Protein AF-A0A520AB24-F1 (afdb_monomer_lite)

Radius of gyration: 31.74 Å; chains: 1; bounding box: 43×75×116 Å

Structure (mmCIF, N/CA/C/O backbone):
data_AF-A0A520AB24-F1
#
_entry.id   AF-A0A520AB24-F1
#
loop_
_atom_site.group_PDB
_atom_site.id
_atom_site.type_symbol
_atom_site.label_atom_id
_atom_site.label_alt_id
_atom_site.label_comp_id
_atom_site.label_asym_id
_atom_site.label_entity_id
_atom_site.label_seq_id
_atom_site.pdbx_PDB_ins_code
_atom_site.Cartn_x
_atom_site.Cartn_y
_atom_site.Cartn_z
_atom_site.occupancy
_atom_site.B_iso_or_equiv
_atom_site.auth_seq_id
_atom_site.auth_comp_id
_atom_site.auth_asym_id
_atom_site.auth_atom_id
_atom_site.pdbx_PDB_model_num
ATOM 1 N N . MET A 1 1 ? -19.144 53.816 90.830 1.00 40.41 1 MET A N 1
ATOM 2 C CA . MET A 1 1 ? -19.844 52.686 90.177 1.00 40.41 1 MET A CA 1
ATOM 3 C C . MET A 1 1 ? -19.861 52.897 88.665 1.00 40.41 1 MET A C 1
ATOM 5 O O . MET A 1 1 ? -20.694 53.645 88.180 1.00 40.41 1 MET A O 1
ATOM 9 N N . LYS A 1 2 ? -18.909 52.306 87.932 1.00 38.84 2 LYS A N 1
ATOM 10 C CA . LYS A 1 2 ? -18.871 52.240 86.458 1.00 38.84 2 LYS A CA 1
ATOM 11 C C . LYS A 1 2 ? -18.123 50.957 86.071 1.00 38.84 2 LYS A C 1
ATOM 13 O O . LYS A 1 2 ? -16.904 50.911 86.169 1.00 38.84 2 LYS A O 1
ATOM 18 N N . LYS A 1 3 ? -18.857 49.904 85.706 1.00 43.38 3 LYS A N 1
ATOM 19 C CA . LYS A 1 3 ? -18.336 48.674 85.082 1.00 43.38 3 LYS A CA 1
ATOM 20 C C . LYS A 1 3 ? -19.028 48.520 83.726 1.00 43.38 3 LYS A C 1
ATOM 22 O O . LYS A 1 3 ? -19.871 47.653 83.549 1.00 43.38 3 LYS A O 1
ATOM 27 N N . THR A 1 4 ? -18.723 49.426 82.801 1.00 49.50 4 THR A N 1
ATOM 28 C CA . THR A 1 4 ? -19.362 49.511 81.474 1.00 49.50 4 THR A CA 1
ATOM 29 C C . THR A 1 4 ? -18.376 49.263 80.326 1.00 49.50 4 THR A C 1
ATOM 31 O O . THR A 1 4 ? -18.584 49.750 79.224 1.00 49.50 4 THR A O 1
ATOM 34 N N . LEU A 1 5 ? -17.293 48.509 80.559 1.00 50.62 5 LEU A N 1
ATOM 35 C CA . LEU A 1 5 ? -16.221 48.336 79.564 1.00 50.62 5 LEU A CA 1
ATOM 36 C C . LEU A 1 5 ? -15.694 46.895 79.428 1.00 50.62 5 LEU A C 1
ATOM 38 O O . LEU A 1 5 ? -14.508 46.698 79.204 1.00 50.62 5 LEU A O 1
ATOM 42 N N . LEU A 1 6 ? -16.541 45.873 79.598 1.00 47.91 6 LEU A N 1
ATOM 43 C CA . LEU A 1 6 ? -16.086 44.474 79.467 1.00 47.91 6 LEU A CA 1
ATOM 44 C C . LEU A 1 6 ? -17.035 43.540 78.703 1.00 47.91 6 LEU A C 1
ATOM 46 O O . LEU A 1 6 ? -16.760 42.353 78.608 1.00 47.91 6 LEU A O 1
ATOM 50 N N . TYR A 1 7 ? -18.111 44.067 78.110 1.00 47.50 7 TYR A N 1
ATOM 51 C CA . TYR A 1 7 ? -19.090 43.257 77.365 1.00 47.50 7 TYR A CA 1
ATOM 52 C C . TYR A 1 7 ? -19.182 43.565 75.862 1.00 47.50 7 TYR A C 1
ATOM 54 O O . TYR A 1 7 ? -19.944 42.909 75.162 1.00 47.50 7 TYR A O 1
ATOM 62 N N . LEU A 1 8 ? -18.384 44.505 75.336 1.00 45.72 8 LEU A N 1
ATOM 63 C CA . LEU A 1 8 ? -18.394 44.850 73.903 1.00 45.72 8 LEU A CA 1
ATOM 64 C C . LEU A 1 8 ? -17.222 44.265 73.095 1.00 45.72 8 LEU A C 1
ATOM 66 O O . LEU A 1 8 ? -17.157 44.468 71.889 1.00 45.72 8 LEU A O 1
ATOM 70 N N . MET A 1 9 ? -16.307 43.528 73.736 1.00 46.88 9 MET A N 1
ATOM 71 C CA . MET A 1 9 ? -15.114 42.963 73.080 1.00 46.88 9 MET A CA 1
ATOM 72 C C . MET A 1 9 ? -15.170 41.439 72.887 1.00 46.88 9 MET A C 1
ATOM 74 O O . MET A 1 9 ? -14.181 40.840 72.485 1.00 46.88 9 MET A O 1
ATOM 78 N N . ALA A 1 10 ? -16.321 40.810 73.146 1.00 48.28 10 ALA A N 1
ATOM 79 C CA . ALA A 1 10 ? -16.540 39.379 72.897 1.00 48.28 10 ALA A CA 1
ATOM 80 C C . ALA A 1 10 ? -17.410 39.095 71.655 1.00 48.28 10 ALA A C 1
ATOM 82 O O . ALA A 1 10 ? -17.497 37.952 71.226 1.00 48.28 10 ALA A O 1
ATOM 83 N N . ILE A 1 11 ? -18.023 40.119 71.046 1.00 49.84 11 ILE A N 1
ATOM 84 C CA . ILE A 1 11 ? -18.894 39.953 69.863 1.00 49.84 11 ILE A CA 1
ATOM 85 C C . ILE A 1 11 ? -18.162 40.305 68.551 1.00 49.84 11 ILE A C 1
ATOM 87 O O . ILE A 1 11 ? -18.583 39.903 67.474 1.00 49.84 11 ILE A O 1
ATOM 91 N N . VAL A 1 12 ? -17.003 40.969 68.619 1.00 48.91 12 VAL A N 1
ATOM 92 C CA . VAL A 1 12 ? -16.219 41.345 67.422 1.00 48.91 12 VAL A CA 1
ATOM 93 C C . VAL A 1 12 ? -15.238 40.242 66.980 1.00 48.91 12 VAL A C 1
ATOM 95 O O . VAL A 1 12 ? -14.748 40.263 65.856 1.00 48.91 12 VAL A O 1
ATOM 98 N N . ALA A 1 13 ? -14.998 39.216 67.802 1.00 47.12 13 ALA A N 1
ATOM 99 C CA . ALA A 1 13 ? -14.066 38.130 67.473 1.00 47.12 13 ALA A CA 1
ATOM 100 C C . ALA A 1 13 ? -14.685 36.966 66.667 1.00 47.12 13 ALA A C 1
ATOM 102 O O . ALA A 1 13 ? -14.000 35.981 66.415 1.00 47.12 13 ALA A O 1
ATOM 103 N N . VAL A 1 14 ? -15.954 37.061 66.247 1.00 51.16 14 VAL A N 1
ATOM 104 C CA . VAL A 1 14 ? -16.617 36.031 65.412 1.00 51.16 14 VAL A CA 1
ATOM 105 C C . VAL A 1 14 ? -16.706 36.449 63.933 1.00 51.16 14 VAL A C 1
ATOM 107 O O . VAL A 1 14 ? -17.057 35.642 63.083 1.00 51.16 14 VAL A O 1
ATOM 110 N N . VAL A 1 15 ? -16.320 37.681 63.581 1.00 50.53 15 VAL A N 1
ATOM 111 C CA . VAL A 1 15 ? -16.552 38.236 62.227 1.00 50.53 15 VAL A CA 1
ATOM 112 C C . VAL A 1 15 ? -15.322 38.154 61.303 1.00 50.53 15 VAL A C 1
ATOM 114 O O . VAL A 1 15 ? -15.399 38.533 60.144 1.00 50.53 15 VAL A O 1
ATOM 117 N N . PHE A 1 16 ? -14.189 37.609 61.763 1.00 48.34 16 PHE A N 1
ATOM 118 C CA . PHE A 1 16 ? -12.962 37.511 60.945 1.00 48.34 16 PHE A CA 1
ATOM 119 C C . PHE A 1 16 ? -12.485 36.081 60.657 1.00 48.34 16 PHE A C 1
ATOM 121 O O . PHE A 1 16 ? -11.396 35.892 60.125 1.00 48.34 16 PHE A O 1
ATOM 128 N N . ALA A 1 17 ? -13.309 35.073 60.950 1.00 50.25 17 ALA A N 1
ATOM 129 C CA . ALA A 1 17 ? -13.073 33.689 60.527 1.00 50.25 17 ALA A CA 1
ATOM 130 C C . ALA A 1 17 ? -14.135 33.180 59.535 1.00 50.25 17 ALA A C 1
ATOM 132 O O . ALA A 1 17 ? -14.258 31.978 59.330 1.00 50.25 17 ALA A O 1
ATOM 133 N N . SER A 1 18 ? -14.895 34.076 58.899 1.00 42.53 18 SER A N 1
ATOM 134 C CA . SER A 1 18 ? -15.799 33.737 57.793 1.00 42.53 18 SER A CA 1
ATOM 135 C C . SER A 1 18 ? -15.173 34.045 56.428 1.00 42.53 18 SER A C 1
ATOM 137 O O . SER A 1 18 ? -15.871 34.501 55.528 1.00 42.53 18 SER A O 1
ATOM 139 N N . CYS A 1 19 ? -13.860 33.837 56.268 1.00 54.19 19 CYS A N 1
ATOM 140 C CA . CYS A 1 19 ? -13.265 33.749 54.933 1.00 54.19 19 CYS A CA 1
ATOM 141 C C . CYS A 1 19 ? -13.791 32.473 54.272 1.00 54.19 19 CYS A C 1
ATOM 143 O O . CYS A 1 19 ? -13.252 31.396 54.523 1.00 54.19 19 CYS A O 1
ATOM 145 N N . ASP A 1 20 ? -14.882 32.632 53.523 1.00 57.62 20 ASP A N 1
ATOM 146 C CA . ASP A 1 20 ? -15.536 31.693 52.608 1.00 57.62 20 ASP A CA 1
ATOM 147 C C . ASP A 1 20 ? -15.106 30.224 52.733 1.00 57.62 20 ASP A C 1
ATOM 149 O O . ASP A 1 20 ? -14.465 29.668 51.835 1.00 57.62 20 ASP A O 1
ATOM 153 N N . PRO A 1 21 ? -15.479 29.537 53.830 1.00 53.31 21 PRO A N 1
ATOM 154 C CA . PRO A 1 21 ? -15.340 28.092 53.865 1.00 53.31 21 PRO A CA 1
ATOM 155 C C . PRO A 1 21 ? -16.209 27.458 52.774 1.00 53.31 21 PRO A C 1
ATOM 157 O O . PRO A 1 21 ? -15.820 26.434 52.228 1.00 53.31 21 PRO A O 1
ATOM 160 N N . LEU A 1 22 ? -17.337 28.083 52.403 1.00 54.09 22 LEU A N 1
ATOM 161 C CA . LEU A 1 22 ? -18.212 27.595 51.338 1.00 54.09 22 LEU A CA 1
ATOM 162 C C . LEU A 1 22 ? -17.488 27.527 49.991 1.00 54.09 22 LEU A C 1
ATOM 164 O O . LEU A 1 22 ? -17.504 26.467 49.384 1.00 54.09 22 LEU A O 1
ATOM 168 N N . ASP A 1 23 ? -16.832 28.603 49.556 1.00 59.94 23 ASP A N 1
ATOM 169 C CA . ASP A 1 23 ? -16.239 28.693 48.211 1.00 59.94 23 ASP A CA 1
ATOM 170 C C . ASP A 1 23 ? -15.115 27.663 48.022 1.00 59.94 23 ASP A C 1
ATOM 172 O O . ASP A 1 23 ? -15.108 26.911 47.056 1.00 59.94 23 ASP A O 1
ATOM 176 N N . LYS A 1 24 ? -14.264 27.475 49.042 1.00 57.59 24 LYS A N 1
ATOM 177 C CA . LYS A 1 24 ? -13.257 26.397 49.042 1.00 57.59 24 LYS A CA 1
ATOM 178 C C . LYS A 1 24 ? -13.870 24.998 49.052 1.00 57.59 24 LYS A C 1
ATOM 180 O O . LYS A 1 24 ? -13.313 24.088 48.446 1.00 57.59 24 LYS A O 1
ATOM 185 N N . THR A 1 25 ? -15.003 24.820 49.735 1.00 57.75 25 THR A N 1
ATOM 186 C CA . THR A 1 25 ? -15.719 23.538 49.724 1.00 57.75 25 THR A CA 1
ATOM 187 C C . THR A 1 25 ? -16.365 23.298 48.354 1.00 57.75 25 THR A C 1
ATOM 189 O O . THR A 1 25 ? -16.357 22.168 47.876 1.00 57.75 25 THR A O 1
ATOM 192 N N . TYR A 1 26 ? -16.879 24.337 47.687 1.00 59.97 26 TYR A N 1
ATOM 193 C CA . TYR A 1 26 ? -17.431 24.249 46.333 1.00 59.97 26 TYR A CA 1
ATOM 194 C C . TYR A 1 26 ? -16.349 23.995 45.281 1.00 59.97 26 TYR A C 1
ATOM 196 O O . TYR A 1 26 ? -16.551 23.121 44.444 1.00 59.97 26 TYR A O 1
ATOM 204 N N . ASP A 1 27 ? -15.190 24.647 45.375 1.00 62.81 27 ASP A N 1
ATOM 205 C CA . ASP A 1 27 ? -14.036 24.409 44.501 1.00 62.81 27 ASP A CA 1
ATOM 206 C C . ASP A 1 27 ? -13.486 22.981 44.653 1.00 62.81 27 ASP A C 1
ATOM 208 O O . ASP A 1 27 ? -13.202 22.299 43.663 1.00 62.81 27 ASP A O 1
ATOM 212 N N . GLU A 1 28 ? -13.368 22.477 45.889 1.00 58.78 28 GLU A N 1
ATOM 213 C CA . GLU A 1 28 ? -12.972 21.086 46.137 1.00 58.78 28 GLU A CA 1
ATOM 214 C C . GLU A 1 28 ? -14.014 20.099 45.598 1.00 58.78 28 GLU A C 1
ATOM 216 O O . GLU A 1 28 ? -13.642 19.090 44.992 1.00 58.78 28 GLU A O 1
ATOM 221 N N . ILE A 1 29 ? -15.309 20.381 45.757 1.00 61.59 29 ILE A N 1
ATOM 222 C CA . ILE A 1 29 ? -16.387 19.557 45.199 1.00 61.59 29 ILE A CA 1
ATOM 223 C C . ILE A 1 29 ? -16.348 19.586 43.662 1.00 61.59 29 ILE A C 1
ATOM 225 O O . ILE A 1 29 ? -16.331 18.520 43.052 1.00 61.59 29 ILE A O 1
ATOM 229 N N . GLU A 1 30 ? -16.256 20.751 43.018 1.00 60.22 30 GLU A N 1
ATOM 230 C CA . GLU A 1 30 ? -16.165 20.873 41.555 1.00 60.22 30 GLU A CA 1
ATOM 231 C C . GLU A 1 30 ? -14.924 20.183 40.981 1.00 60.22 30 GLU A C 1
ATOM 233 O O . GLU A 1 30 ? -15.010 19.517 39.944 1.00 60.22 30 GLU A O 1
ATOM 238 N N . SER A 1 31 ? -13.775 20.282 41.656 1.00 57.97 31 SER A N 1
ATOM 239 C CA . SER A 1 31 ? -12.551 19.599 41.222 1.00 57.97 31 SER A CA 1
ATOM 240 C C . SER A 1 31 ? -12.676 18.0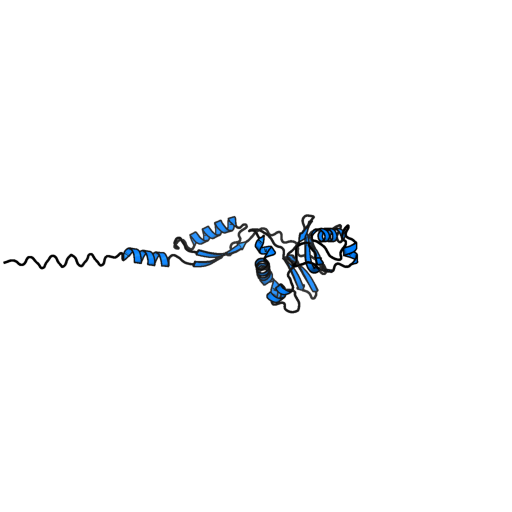72 41.295 1.00 57.97 31 SER A C 1
ATOM 242 O O . SER A 1 31 ? -12.134 17.371 40.442 1.00 57.97 31 SER A O 1
ATOM 244 N N . ASN A 1 32 ? -13.464 17.547 42.241 1.00 57.69 32 ASN A N 1
ATOM 245 C CA . ASN A 1 32 ? -13.740 16.115 42.372 1.00 57.69 32 ASN A CA 1
ATOM 246 C C . ASN A 1 32 ? -14.700 15.575 41.292 1.00 57.69 32 ASN A C 1
ATOM 248 O O . ASN A 1 32 ? -14.755 14.359 41.077 1.00 57.69 32 ASN A O 1
ATOM 252 N N . TYR A 1 33 ? -15.424 16.455 40.590 1.00 60.06 33 TYR A N 1
ATOM 253 C CA . TYR A 1 33 ? -16.359 16.101 39.515 1.00 60.06 33 TYR A CA 1
ATOM 254 C C . TYR A 1 33 ? -15.779 16.217 38.104 1.00 60.06 33 TYR A C 1
ATOM 256 O O . TYR A 1 33 ? -16.377 15.682 37.168 1.00 60.06 33 TYR A O 1
ATOM 264 N N . LYS A 1 34 ? -14.617 16.860 37.941 1.00 68.81 34 LYS A N 1
ATOM 265 C CA . LYS A 1 34 ? -13.886 16.912 36.670 1.00 68.81 34 LYS A CA 1
ATOM 266 C C . LYS A 1 34 ? -12.973 15.699 36.567 1.00 68.81 34 LYS A C 1
ATOM 268 O O . LYS A 1 34 ? -11.920 15.637 37.197 1.00 68.81 34 LYS A O 1
ATOM 273 N N . LYS A 1 35 ? -13.387 14.716 35.771 1.00 76.44 35 LYS A N 1
ATOM 274 C CA . LYS A 1 35 ? -12.596 13.507 35.522 1.00 76.44 35 LYS A CA 1
ATOM 275 C C . LYS A 1 35 ? -12.317 13.302 34.047 1.00 76.44 35 LYS A C 1
ATOM 277 O O . LYS A 1 35 ? -13.176 13.523 33.195 1.00 76.44 35 LYS A O 1
ATOM 282 N N . ASP A 1 36 ? -11.126 12.779 33.796 1.00 82.75 36 ASP A N 1
ATOM 283 C CA . ASP A 1 36 ? -10.781 12.158 32.530 1.00 82.75 36 ASP A CA 1
ATOM 284 C C . ASP A 1 36 ? -11.179 10.681 32.606 1.00 82.75 36 ASP A C 1
ATOM 286 O O . ASP A 1 36 ? -10.742 9.945 33.496 1.00 82.75 36 ASP A O 1
ATOM 290 N N . VAL A 1 37 ? -12.037 10.242 31.688 1.00 82.44 37 VAL A N 1
ATOM 291 C CA . VAL A 1 37 ? -12.511 8.857 31.620 1.00 82.44 37 VAL A CA 1
ATOM 292 C C . VAL A 1 37 ? -12.083 8.242 30.297 1.00 82.44 37 VAL A C 1
ATOM 294 O O . VAL A 1 37 ? -12.248 8.841 29.238 1.00 82.44 37 VAL A O 1
ATOM 297 N N . THR A 1 38 ? -11.563 7.020 30.342 1.00 85.69 38 THR A N 1
ATOM 298 C CA . THR A 1 38 ? -11.253 6.243 29.138 1.00 85.69 38 THR A CA 1
ATOM 299 C C . THR A 1 38 ? -12.291 5.148 28.966 1.00 85.69 38 THR A C 1
ATOM 301 O O . THR A 1 38 ? -12.551 4.391 29.900 1.00 85.69 38 THR A O 1
ATOM 304 N N . LEU A 1 39 ? -12.880 5.049 27.774 1.00 86.31 39 LEU A N 1
ATOM 305 C CA . LEU A 1 39 ? -13.937 4.090 27.473 1.00 86.31 39 LEU A CA 1
ATOM 306 C C . LEU A 1 39 ? -13.690 3.384 26.148 1.00 86.31 39 LEU A C 1
ATOM 308 O O . LEU A 1 39 ? -13.165 3.962 25.198 1.00 86.31 39 LEU A O 1
ATOM 312 N N . SER A 1 40 ? -14.144 2.138 26.073 1.00 84.75 40 SER A N 1
ATOM 313 C CA . SER A 1 40 ? -14.243 1.388 24.824 1.00 84.75 40 SER A CA 1
ATOM 314 C C . SER A 1 40 ? -15.703 1.025 24.581 1.00 84.75 40 SER A C 1
ATOM 316 O O . SER A 1 40 ? -16.289 0.258 25.340 1.00 84.75 40 SER A O 1
ATOM 318 N N . ILE A 1 41 ? -16.296 1.600 23.538 1.00 85.69 41 ILE A N 1
ATOM 319 C CA . ILE A 1 41 ? -17.676 1.355 23.125 1.00 85.69 41 ILE A CA 1
ATOM 320 C C . ILE A 1 41 ? -17.655 0.346 21.979 1.00 85.69 41 ILE A C 1
ATOM 322 O O . ILE A 1 41 ? -17.021 0.564 20.949 1.00 85.69 41 ILE A O 1
ATOM 326 N N . THR A 1 42 ? -18.366 -0.765 22.145 1.00 84.44 42 THR A N 1
ATOM 327 C CA . THR A 1 42 ? -18.420 -1.837 21.140 1.00 84.44 42 THR A CA 1
ATOM 328 C C . THR A 1 42 ? -19.407 -1.552 20.009 1.00 84.44 42 THR A C 1
ATOM 330 O O . THR A 1 42 ? -19.343 -2.210 18.968 1.00 84.44 42 THR A O 1
ATOM 333 N N . THR A 1 43 ? -20.288 -0.561 20.185 1.00 83.00 43 THR A N 1
ATOM 334 C CA . THR A 1 43 ? -21.260 -0.116 19.183 1.00 83.00 43 THR A CA 1
ATOM 335 C C . THR A 1 43 ? -20.579 0.317 17.893 1.00 83.00 43 THR A C 1
ATOM 337 O O . THR A 1 43 ? -19.566 1.015 17.885 1.00 83.00 43 THR A O 1
ATOM 340 N N . ASN A 1 44 ? -21.197 -0.103 16.799 1.00 83.25 44 ASN A N 1
ATOM 341 C CA . ASN A 1 44 ? -20.764 0.095 15.434 1.00 83.25 44 ASN A CA 1
ATOM 342 C C . ASN A 1 44 ? -21.465 1.315 14.829 1.00 83.25 44 ASN A C 1
ATOM 344 O O . ASN A 1 44 ? -22.683 1.302 14.656 1.00 83.25 44 ASN A O 1
ATOM 348 N N . TYR A 1 45 ? -20.711 2.362 14.492 1.00 83.75 45 TYR A N 1
ATOM 349 C CA . TYR A 1 45 ? -21.284 3.598 13.954 1.00 83.75 45 TYR A CA 1
ATOM 350 C C . TYR A 1 45 ? -21.067 3.736 12.442 1.00 83.75 45 TYR A C 1
ATOM 352 O O . TYR A 1 45 ? -19.919 3.689 11.990 1.00 83.75 45 TYR A O 1
ATOM 360 N N . PRO A 1 46 ? -22.130 3.960 11.644 1.00 76.50 46 PRO A N 1
ATOM 361 C CA . PRO A 1 46 ? -22.035 4.016 10.183 1.00 76.50 46 PRO A CA 1
ATOM 362 C C . PRO A 1 46 ? -21.399 5.307 9.652 1.00 76.50 46 PRO A C 1
ATOM 364 O O . PRO A 1 46 ? -21.106 5.410 8.467 1.00 76.50 46 PRO A O 1
ATOM 367 N N . SER A 1 47 ? -21.204 6.314 10.504 1.00 74.38 47 SER A N 1
ATOM 368 C CA . SER A 1 47 ? -20.554 7.579 10.169 1.00 74.38 47 SER A CA 1
ATOM 369 C C . SER A 1 47 ? -20.039 8.257 11.437 1.00 74.38 47 SER A C 1
ATOM 371 O O . SER A 1 47 ? -20.460 7.919 12.545 1.00 74.38 47 SER A O 1
ATOM 373 N N . VAL A 1 48 ? -19.166 9.256 11.291 1.00 78.38 48 VAL A N 1
ATOM 374 C CA . VAL A 1 48 ? -18.708 10.052 12.443 1.00 78.38 48 VAL A CA 1
ATOM 375 C C . VAL A 1 48 ? -19.820 10.910 13.034 1.00 78.38 48 VAL A C 1
ATOM 377 O O . VAL A 1 48 ? -19.858 11.081 14.245 1.00 78.38 48 VAL A O 1
ATOM 380 N N . ALA A 1 49 ? -20.775 11.381 12.228 1.00 83.06 49 ALA A N 1
ATOM 381 C CA . ALA A 1 49 ? -21.946 12.074 12.761 1.00 83.06 49 ALA A CA 1
ATOM 382 C C . ALA A 1 49 ? -22.768 11.151 13.680 1.00 83.06 49 ALA A C 1
ATOM 384 O O . ALA A 1 49 ? -23.093 11.532 14.801 1.00 83.06 49 ALA A O 1
ATOM 385 N N . ALA A 1 50 ? -23.020 9.910 13.245 1.00 83.94 50 ALA A N 1
ATOM 386 C CA . ALA A 1 50 ? -23.712 8.915 14.061 1.00 83.94 50 ALA A CA 1
ATOM 387 C C . ALA A 1 50 ? -22.915 8.552 15.325 1.00 83.94 50 ALA A C 1
ATOM 389 O O . ALA A 1 50 ? -23.505 8.413 16.396 1.00 83.94 50 ALA A O 1
ATOM 390 N N . ALA A 1 51 ? -21.585 8.449 15.214 1.00 88.00 51 ALA A N 1
ATOM 391 C CA . ALA A 1 51 ? -20.706 8.228 16.358 1.00 88.00 51 ALA A CA 1
ATOM 392 C C . ALA A 1 51 ? -20.790 9.382 17.361 1.00 88.00 51 ALA A C 1
ATOM 394 O O . ALA A 1 51 ? -21.019 9.136 18.537 1.00 88.00 51 ALA A O 1
ATOM 395 N N . ASN A 1 52 ? -20.693 10.635 16.912 1.00 87.56 52 ASN A N 1
ATOM 396 C CA . ASN A 1 52 ? -20.777 11.803 17.789 1.00 87.56 52 ASN A CA 1
ATOM 397 C C . ASN A 1 52 ? -22.102 11.833 18.557 1.00 87.56 52 ASN A C 1
ATOM 399 O O . ASN A 1 52 ? -22.099 12.026 19.770 1.00 87.56 52 ASN A O 1
ATOM 403 N N . THR A 1 53 ? -23.224 11.583 17.879 1.00 91.44 53 THR A N 1
ATOM 404 C CA . THR A 1 53 ? -24.539 11.538 18.528 1.00 91.44 53 THR A CA 1
ATOM 405 C C . THR A 1 53 ? -24.650 10.378 19.519 1.00 91.44 53 THR A C 1
ATOM 407 O O . THR A 1 53 ? -25.054 10.589 20.662 1.00 91.44 53 THR A O 1
ATOM 410 N N . GLY A 1 54 ? -24.283 9.158 19.118 1.00 89.88 54 GLY A N 1
ATOM 411 C CA . GLY A 1 54 ? -24.441 7.972 19.964 1.00 89.88 54 GLY A CA 1
ATOM 412 C C . GLY A 1 54 ? -23.466 7.920 21.141 1.00 89.88 54 GLY A C 1
ATOM 413 O O . GLY A 1 54 ? -23.854 7.549 22.249 1.00 89.88 54 GLY A O 1
ATOM 414 N N . ILE A 1 55 ? -22.217 8.343 20.938 1.00 91.31 55 ILE A N 1
ATOM 415 C CA . ILE A 1 55 ? -21.212 8.437 22.004 1.00 91.31 55 ILE A CA 1
ATOM 416 C C . ILE A 1 55 ? -21.631 9.507 23.007 1.00 91.31 55 ILE A C 1
ATOM 418 O O . ILE A 1 55 ? -21.628 9.223 24.201 1.00 91.31 55 ILE A O 1
ATOM 422 N N . ALA A 1 56 ? -22.059 10.689 22.550 1.00 89.50 56 ALA A N 1
ATOM 423 C CA . ALA A 1 56 ? -22.554 11.730 23.449 1.00 89.50 56 ALA A CA 1
ATOM 424 C C . ALA A 1 56 ? -23.753 11.239 24.275 1.00 89.50 56 ALA A C 1
ATOM 426 O O . ALA A 1 56 ? -23.771 11.411 25.491 1.00 89.50 56 ALA A O 1
ATOM 427 N N . ALA A 1 57 ? -24.713 10.552 23.648 1.00 89.81 57 ALA A N 1
ATOM 428 C CA . ALA A 1 57 ? -25.841 9.953 24.360 1.00 89.81 57 ALA A CA 1
ATOM 429 C C . ALA A 1 57 ? -25.388 8.912 25.404 1.00 89.81 57 ALA A C 1
ATOM 431 O O . ALA A 1 57 ? -25.866 8.919 26.538 1.00 89.81 57 ALA A O 1
ATOM 432 N N . THR A 1 58 ? -24.425 8.055 25.048 1.00 89.81 58 THR A N 1
ATOM 433 C CA . THR A 1 58 ? -23.859 7.047 25.959 1.00 89.81 58 THR A CA 1
ATOM 434 C C . THR A 1 58 ? -23.188 7.709 27.162 1.00 89.81 58 THR A C 1
ATOM 436 O O . THR A 1 58 ? -23.496 7.361 28.301 1.00 89.81 58 THR A O 1
ATOM 439 N N . LEU A 1 59 ? -22.331 8.706 26.922 1.00 88.88 59 LEU A N 1
ATOM 440 C CA . LEU A 1 59 ? -21.635 9.449 27.973 1.00 88.88 59 LEU A CA 1
ATOM 441 C C . LEU A 1 59 ? -22.622 10.156 28.906 1.00 88.88 59 LEU A C 1
ATOM 443 O O . LEU A 1 59 ? -22.522 9.987 30.117 1.00 88.88 59 LEU A O 1
ATOM 447 N N . ASN A 1 60 ? -23.625 10.846 28.356 1.00 87.00 60 ASN A N 1
ATOM 448 C CA . ASN A 1 60 ? -24.652 11.526 29.148 1.00 87.00 60 ASN A CA 1
ATOM 449 C C . ASN A 1 60 ? -25.462 10.555 30.016 1.00 87.00 60 ASN A C 1
ATOM 451 O O . ASN A 1 60 ? -25.877 10.922 31.107 1.00 87.00 60 ASN A O 1
ATOM 455 N N . SER A 1 61 ? -25.683 9.321 29.553 1.00 87.25 61 SER A N 1
ATOM 456 C CA . SER A 1 61 ? -26.416 8.311 30.326 1.00 87.25 61 SER A CA 1
ATOM 457 C C . SER A 1 61 ? -25.577 7.654 31.427 1.00 87.25 61 SER A C 1
ATOM 459 O O . SER A 1 61 ? -26.087 7.379 32.506 1.00 87.25 61 SER A O 1
ATOM 461 N N . SER A 1 62 ? -24.296 7.381 31.161 1.00 86.56 62 SER A N 1
ATOM 462 C CA . SER A 1 62 ? -23.429 6.609 32.065 1.00 86.56 62 SER A CA 1
ATOM 463 C C . SER A 1 62 ? -22.633 7.480 33.037 1.00 86.56 62 SER A C 1
ATOM 465 O O . SER A 1 62 ? -22.165 6.986 34.061 1.00 86.56 62 SER A O 1
ATOM 467 N N . TYR A 1 63 ? -22.470 8.764 32.714 1.00 85.19 63 TYR A N 1
ATOM 468 C CA . TYR A 1 63 ? -21.654 9.720 33.461 1.00 85.19 63 TYR A CA 1
ATOM 469 C C . TYR A 1 63 ? -22.399 11.034 33.699 1.00 85.19 63 TYR A C 1
ATOM 471 O O . TYR A 1 63 ? -21.779 12.092 33.754 1.00 85.19 63 TYR A O 1
ATOM 479 N N . SER A 1 64 ? -23.724 10.979 33.866 1.00 83.38 64 SER A N 1
ATOM 480 C CA . SER A 1 64 ? -24.566 12.157 34.122 1.00 83.38 64 SER A CA 1
ATOM 481 C C . SER A 1 64 ? -24.139 12.960 35.353 1.00 83.38 64 SER A C 1
ATOM 483 O O . SER A 1 64 ? -24.497 14.123 35.482 1.00 83.38 64 SER A O 1
ATOM 485 N N . GLN A 1 65 ? -23.412 12.329 36.279 1.00 80.81 65 GLN A N 1
ATOM 486 C CA . GLN A 1 65 ? -22.877 12.965 37.476 1.00 80.81 65 GLN A CA 1
ATOM 487 C C . GLN A 1 65 ? -21.614 13.797 37.227 1.00 80.81 65 GLN A C 1
ATOM 489 O O . GLN A 1 65 ? -21.226 14.542 38.115 1.00 80.81 65 GLN A O 1
ATOM 494 N N . LEU A 1 66 ? -20.933 13.650 36.085 1.00 81.81 66 LEU A N 1
ATOM 495 C CA . LEU A 1 66 ? -19.700 14.388 35.814 1.00 81.81 66 LEU A CA 1
ATOM 496 C C . LEU A 1 66 ? -20.003 15.823 35.380 1.00 81.81 66 LEU A C 1
ATOM 498 O O . LEU A 1 66 ? -20.884 16.069 34.559 1.00 81.81 66 LEU A O 1
ATOM 502 N N . GLY A 1 67 ? -19.246 16.762 35.945 1.00 71.69 67 GLY A N 1
ATOM 503 C CA . GLY A 1 67 ? -19.432 18.190 35.713 1.00 71.69 67 GLY A CA 1
ATOM 504 C C . GLY A 1 67 ? -18.843 18.669 34.387 1.00 71.69 67 GLY A C 1
ATOM 505 O O . GLY A 1 67 ? -18.019 17.993 33.754 1.00 71.69 67 GLY A O 1
ATOM 506 N N . GLU A 1 68 ? -19.243 19.878 33.996 1.00 74.56 68 GLU A N 1
ATOM 507 C CA . GLU A 1 68 ? -18.715 20.582 32.830 1.00 74.56 68 GLU A CA 1
ATOM 508 C C . GLU A 1 68 ? -17.181 20.705 32.907 1.00 74.56 68 GLU A C 1
ATOM 510 O O . GLU A 1 68 ? -16.605 21.016 33.950 1.00 74.56 68 GLU A O 1
ATOM 515 N N . GLY A 1 69 ? -16.498 20.402 31.799 1.00 74.25 69 GLY A N 1
ATOM 516 C CA . GLY A 1 69 ? -15.032 20.336 31.735 1.00 74.25 69 GLY A CA 1
ATOM 517 C C . GLY A 1 69 ? -14.427 18.939 31.929 1.00 74.25 69 GLY A C 1
ATOM 518 O O . GLY A 1 69 ? -13.219 18.786 31.760 1.00 74.25 69 GLY A O 1
ATOM 519 N N . SER A 1 70 ? -15.235 17.913 32.219 1.00 82.69 70 SER A N 1
ATOM 520 C CA . SER A 1 70 ? -14.797 16.508 32.164 1.00 82.69 70 SER A CA 1
ATOM 521 C C . SER A 1 70 ? -14.468 16.074 30.733 1.00 82.69 70 SER A C 1
ATOM 523 O O . SER A 1 70 ? -15.086 16.539 29.772 1.00 82.69 70 SER A O 1
ATOM 525 N N . ARG A 1 71 ? -13.505 15.159 30.571 1.00 85.12 71 ARG A N 1
ATOM 526 C CA . ARG A 1 71 ? -13.049 14.694 29.251 1.00 85.12 71 ARG A CA 1
ATOM 527 C C . ARG A 1 71 ? -13.212 13.188 29.130 1.00 85.12 71 ARG A C 1
ATOM 529 O O . ARG A 1 71 ? -13.002 12.444 30.082 1.00 85.12 71 ARG A O 1
ATOM 536 N N . ALA A 1 72 ? -13.549 12.728 27.930 1.00 87.12 72 ALA A N 1
ATOM 537 C CA . ALA A 1 72 ? -13.638 11.307 27.629 1.00 87.12 72 ALA A CA 1
ATOM 538 C C . ALA A 1 72 ? -12.713 10.939 26.464 1.00 87.12 72 ALA A C 1
ATOM 540 O O . ALA A 1 72 ? -12.819 11.499 25.373 1.00 87.12 72 ALA A O 1
ATOM 541 N N . TYR A 1 73 ? -11.834 9.964 26.684 1.00 85.69 73 TYR A N 1
ATOM 542 C CA . TYR A 1 73 ? -11.077 9.295 25.631 1.00 85.69 73 TYR A CA 1
ATOM 543 C C . TYR A 1 73 ? -11.851 8.046 25.218 1.00 85.69 73 TYR A C 1
ATOM 545 O O . TYR A 1 73 ? -11.862 7.042 25.931 1.00 85.69 73 TYR A O 1
ATOM 553 N N . VAL A 1 74 ? -12.542 8.121 24.082 1.00 86.69 74 VAL A N 1
ATOM 554 C CA . VAL A 1 74 ? -13.441 7.057 23.623 1.00 86.69 74 VAL A CA 1
ATOM 555 C C . VAL A 1 74 ? -12.845 6.332 22.425 1.00 86.69 74 VAL A C 1
ATOM 557 O O . VAL A 1 74 ? -12.627 6.924 21.369 1.00 86.69 74 VAL A O 1
ATOM 560 N N . THR A 1 75 ? -12.657 5.026 22.572 1.00 83.88 75 THR A N 1
ATOM 561 C CA . THR A 1 75 ? -12.435 4.104 21.456 1.00 83.88 75 THR A CA 1
ATOM 562 C C . THR A 1 75 ? -13.783 3.528 21.033 1.00 83.88 75 THR A C 1
ATOM 564 O O . THR A 1 75 ? -14.549 3.077 21.882 1.00 83.88 75 THR A O 1
ATOM 567 N N . TYR A 1 76 ? -14.096 3.538 19.737 1.00 84.31 76 TYR A N 1
ATOM 568 C CA . TYR A 1 76 ? -15.352 3.001 19.207 1.00 84.31 76 TYR A CA 1
ATOM 569 C C . TYR A 1 76 ? -15.144 2.279 17.875 1.00 84.31 76 TYR A C 1
ATOM 571 O O . TYR A 1 76 ? -14.148 2.511 17.184 1.00 84.31 76 TYR A O 1
ATOM 579 N N . ASN A 1 77 ? -16.106 1.434 17.499 1.00 78.75 77 ASN A N 1
ATOM 580 C CA . ASN A 1 77 ? -16.089 0.735 16.220 1.00 78.75 77 ASN A CA 1
ATOM 581 C C . ASN A 1 77 ? -16.839 1.531 15.141 1.00 78.75 77 ASN A C 1
ATOM 583 O O . ASN A 1 77 ? -17.926 2.066 15.371 1.00 78.75 77 ASN A O 1
ATOM 587 N N . SER A 1 78 ? -16.280 1.586 13.932 1.00 73.31 78 SER A N 1
ATOM 588 C CA . SER A 1 78 ? -16.948 2.176 12.772 1.00 73.31 78 SER A CA 1
ATOM 589 C C . SER A 1 78 ? -17.472 1.086 11.839 1.00 73.31 78 SER A C 1
ATOM 591 O O . SER A 1 78 ? -16.773 0.126 11.532 1.00 73.31 78 SER A O 1
ATOM 593 N N . SER A 1 79 ? -18.707 1.259 11.376 1.00 61.94 79 SER A N 1
ATOM 594 C CA . SER A 1 79 ? -19.351 0.490 10.308 1.00 61.94 79 SER A CA 1
ATOM 595 C C . SER A 1 79 ? -19.608 1.360 9.089 1.00 61.94 79 SER A C 1
ATOM 597 O O . SER A 1 79 ? -20.664 1.266 8.464 1.00 61.94 79 SER A O 1
ATOM 599 N N . LEU A 1 80 ? -18.655 2.234 8.752 1.00 58.59 80 LEU A N 1
ATOM 600 C CA . LEU A 1 80 ? -18.596 2.751 7.391 1.00 58.59 80 LEU A CA 1
ATOM 601 C C . LEU A 1 80 ? -18.698 1.542 6.456 1.00 58.59 80 LEU A C 1
ATOM 603 O O . LEU A 1 80 ? -17.992 0.553 6.649 1.00 58.59 80 LEU A O 1
ATOM 607 N N . THR A 1 81 ? -19.626 1.586 5.503 1.00 44.81 81 THR A N 1
ATOM 608 C CA . THR A 1 81 ? -19.745 0.574 4.454 1.00 44.81 81 THR A CA 1
ATOM 609 C C . THR A 1 81 ? -18.484 0.630 3.610 1.00 44.81 81 THR A C 1
ATOM 611 O O . THR A 1 81 ? -18.409 1.326 2.599 1.00 44.81 81 THR A O 1
ATOM 614 N N . THR A 1 82 ? -17.459 -0.074 4.066 1.00 49.16 82 THR A N 1
ATOM 615 C CA . THR A 1 82 ? -16.252 -0.328 3.312 1.00 49.16 82 THR A CA 1
ATOM 616 C C . THR A 1 82 ? -16.674 -1.260 2.191 1.00 49.16 82 THR A C 1
ATOM 618 O O . THR A 1 82 ? -17.050 -2.408 2.437 1.00 49.16 82 THR A O 1
ATOM 621 N N . ILE A 1 83 ? -16.636 -0.783 0.948 1.00 46.28 83 ILE A N 1
ATOM 622 C CA . ILE A 1 83 ? -16.502 -1.711 -0.172 1.00 46.28 83 ILE A CA 1
ATOM 623 C C . ILE A 1 83 ? -15.158 -2.381 0.083 1.00 46.28 83 ILE A C 1
ATOM 625 O O . ILE A 1 83 ? -14.124 -1.768 -0.151 1.00 46.28 83 ILE A O 1
ATOM 629 N N . LYS A 1 84 ? -15.162 -3.587 0.660 1.00 51.06 84 LYS A N 1
ATOM 630 C CA . LYS A 1 84 ? -13.969 -4.425 0.684 1.00 51.06 84 LYS A CA 1
ATOM 631 C C . LYS A 1 84 ? -13.672 -4.711 -0.792 1.00 51.06 84 LYS A C 1
ATOM 633 O O . LYS A 1 84 ? -14.484 -5.404 -1.412 1.00 51.06 84 LYS A O 1
ATOM 638 N N . PRO A 1 85 ? -12.584 -4.182 -1.383 1.00 54.81 85 PRO A N 1
ATOM 639 C CA . PRO A 1 85 ? -12.148 -4.653 -2.684 1.00 54.81 85 PRO A CA 1
ATOM 640 C C . PRO A 1 85 ? -11.929 -6.148 -2.516 1.00 54.81 85 PRO A C 1
ATOM 642 O O . PRO A 1 85 ? -11.359 -6.569 -1.504 1.00 54.81 85 PRO A O 1
ATOM 645 N N . ALA A 1 86 ? -12.433 -6.959 -3.441 1.00 54.53 86 ALA A N 1
ATOM 646 C CA . ALA A 1 86 ? -12.127 -8.379 -3.394 1.00 54.53 86 ALA A CA 1
ATOM 647 C C . ALA A 1 86 ? -10.600 -8.533 -3.301 1.00 54.53 86 ALA A C 1
ATOM 649 O O . ALA A 1 86 ? -9.866 -7.828 -3.999 1.00 54.53 86 ALA A O 1
ATOM 650 N N . ASP A 1 87 ? -10.127 -9.403 -2.402 1.00 55.97 87 ASP A N 1
ATOM 651 C CA . ASP A 1 87 ? -8.702 -9.704 -2.306 1.00 55.97 87 ASP A CA 1
ATOM 652 C C . ASP A 1 87 ? -8.224 -10.082 -3.714 1.00 55.97 87 ASP A C 1
ATOM 654 O O . ASP A 1 87 ? -8.825 -10.943 -4.362 1.00 55.97 87 ASP A O 1
ATOM 658 N N . SER A 1 88 ? -7.187 -9.413 -4.218 1.00 57.25 88 SER A N 1
ATOM 659 C CA . SER A 1 88 ? -6.645 -9.741 -5.535 1.00 57.25 88 SER A CA 1
ATOM 660 C C . SER A 1 88 ? -6.283 -11.222 -5.585 1.00 57.25 88 SER A C 1
ATOM 662 O O . SER A 1 88 ? -5.525 -11.723 -4.755 1.00 57.25 88 SER A O 1
ATOM 664 N N . LEU A 1 89 ? -6.827 -11.930 -6.572 1.00 50.16 89 LEU A N 1
ATOM 665 C CA . LEU A 1 89 ? -6.667 -13.378 -6.721 1.00 50.16 89 LEU A CA 1
ATOM 666 C C . LEU A 1 89 ? -5.318 -13.774 -7.350 1.00 50.16 89 LEU A C 1
ATOM 668 O O . LEU A 1 89 ? -5.078 -14.949 -7.627 1.00 50.16 89 LEU A O 1
ATOM 672 N N . LEU A 1 90 ? -4.436 -12.809 -7.620 1.00 56.69 90 LEU A N 1
ATOM 673 C CA . LEU A 1 90 ? -3.220 -13.023 -8.397 1.00 56.69 90 LEU A CA 1
ATOM 674 C C . LEU A 1 90 ? -2.005 -13.270 -7.492 1.00 56.69 90 LEU A C 1
ATOM 676 O O . LEU A 1 90 ? -1.613 -12.424 -6.693 1.00 56.69 90 LEU A O 1
ATOM 680 N N . ALA A 1 91 ? -1.375 -14.436 -7.658 1.00 53.16 91 ALA A N 1
ATOM 681 C CA . ALA A 1 91 ? -0.204 -14.845 -6.879 1.00 53.16 91 ALA A CA 1
ATOM 682 C C . ALA A 1 91 ? 1.087 -14.089 -7.253 1.00 53.16 91 ALA A C 1
ATOM 684 O O . ALA A 1 91 ? 1.955 -13.930 -6.406 1.00 53.16 91 ALA A O 1
ATOM 685 N N . ASN A 1 92 ? 1.211 -13.598 -8.492 1.00 63.09 92 ASN A N 1
ATOM 686 C CA . ASN A 1 92 ? 2.405 -12.912 -8.995 1.00 63.09 92 ASN A CA 1
ATOM 687 C C . ASN A 1 92 ? 1.998 -11.689 -9.818 1.00 63.09 92 ASN A C 1
ATOM 689 O O . ASN A 1 92 ? 1.565 -11.823 -10.959 1.00 63.09 92 ASN A O 1
ATOM 693 N N . ILE A 1 93 ? 2.132 -10.505 -9.230 1.00 75.94 93 ILE A N 1
ATOM 694 C CA . ILE A 1 93 ? 1.739 -9.231 -9.856 1.00 75.94 93 ILE A CA 1
ATOM 695 C C . ILE A 1 93 ? 2.855 -8.185 -9.857 1.00 75.94 93 ILE A C 1
ATOM 697 O O . ILE A 1 93 ? 2.632 -7.038 -10.247 1.00 75.94 93 ILE A O 1
ATOM 701 N N . ALA A 1 94 ? 4.030 -8.565 -9.355 1.00 86.69 94 ALA A N 1
ATOM 702 C CA . ALA A 1 94 ? 5.192 -7.702 -9.326 1.00 86.69 94 ALA A CA 1
ATOM 703 C C . ALA A 1 94 ? 5.823 -7.652 -10.719 1.00 86.69 94 ALA A C 1
ATOM 705 O O . ALA A 1 94 ? 6.098 -8.689 -11.323 1.00 86.69 94 ALA A O 1
ATOM 706 N N . TYR A 1 95 ? 6.063 -6.446 -11.217 1.00 92.19 95 TYR A N 1
ATOM 707 C CA . TYR A 1 95 ? 6.735 -6.212 -12.483 1.00 92.19 95 TYR A CA 1
ATOM 708 C C . TYR A 1 95 ? 7.767 -5.102 -12.327 1.00 92.19 95 TYR A C 1
ATOM 710 O O . TYR A 1 95 ? 7.457 -4.010 -11.854 1.00 92.19 95 TYR A O 1
ATOM 718 N N . THR A 1 96 ? 8.994 -5.370 -12.757 1.00 95.12 96 THR A N 1
ATOM 719 C CA . THR A 1 96 ? 10.045 -4.357 -12.832 1.00 95.12 96 THR A CA 1
ATOM 720 C C . THR A 1 96 ? 10.087 -3.800 -14.245 1.00 95.12 96 THR A C 1
ATOM 722 O O . THR A 1 96 ? 10.277 -4.547 -15.204 1.00 95.12 96 THR A O 1
ATOM 725 N N . VAL A 1 97 ? 9.900 -2.488 -14.367 1.00 95.44 97 VAL A N 1
ATOM 726 C CA . VAL A 1 97 ? 9.971 -1.774 -15.643 1.00 95.44 97 VAL A CA 1
ATOM 727 C C . VAL A 1 97 ? 11.369 -1.916 -16.228 1.00 95.44 97 VAL A C 1
ATOM 729 O O . VAL A 1 97 ? 12.372 -1.718 -15.542 1.00 95.44 97 VAL A O 1
ATOM 732 N N . THR A 1 98 ? 11.420 -2.268 -17.506 1.00 94.75 98 THR A N 1
ATOM 733 C CA . THR A 1 98 ? 12.659 -2.456 -18.259 1.00 94.75 98 THR A CA 1
ATOM 734 C C . THR A 1 98 ? 12.977 -1.240 -19.125 1.00 94.75 98 THR A C 1
ATOM 736 O O . THR A 1 98 ? 12.118 -0.403 -19.402 1.00 94.75 98 THR A O 1
ATOM 739 N N . ASP A 1 99 ? 14.206 -1.171 -19.635 1.00 93.38 99 ASP A N 1
ATOM 740 C CA . ASP A 1 99 ? 14.612 -0.151 -20.612 1.00 93.38 99 ASP A CA 1
ATOM 741 C C . ASP A 1 99 ? 13.710 -0.122 -21.856 1.00 93.38 99 ASP A C 1
ATOM 743 O O . ASP A 1 99 ? 13.414 0.952 -22.381 1.00 93.38 99 ASP A O 1
ATOM 747 N N . ALA A 1 100 ? 13.237 -1.291 -22.301 1.00 94.44 100 ALA A N 1
ATOM 748 C CA . ALA A 1 100 ? 12.305 -1.388 -23.418 1.00 94.44 100 ALA A CA 1
ATOM 749 C C . ALA A 1 100 ? 10.951 -0.750 -23.076 1.00 94.44 100 ALA A C 1
ATOM 751 O O . ALA A 1 100 ? 10.410 -0.003 -23.886 1.00 94.44 100 ALA A O 1
ATOM 752 N N . ASP A 1 101 ? 10.434 -0.971 -21.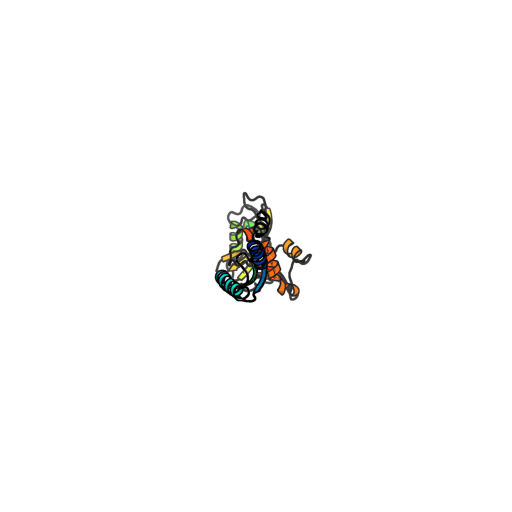865 1.00 95.94 101 ASP A N 1
ATOM 753 C CA . ASP A 1 101 ? 9.171 -0.372 -21.420 1.00 95.94 101 ASP A CA 1
ATOM 754 C C . ASP A 1 101 ? 9.241 1.162 -21.378 1.00 95.94 101 ASP A C 1
ATOM 756 O O . ASP A 1 101 ? 8.289 1.830 -21.781 1.00 95.94 101 ASP A O 1
ATOM 760 N N . TYR A 1 102 ? 10.371 1.736 -20.948 1.00 94.06 102 TYR A N 1
ATOM 761 C CA . TYR A 1 102 ? 10.566 3.191 -20.963 1.00 94.06 102 TYR A CA 1
ATOM 762 C C . TYR A 1 102 ? 10.497 3.775 -22.374 1.00 94.06 102 TYR A C 1
ATOM 764 O O . TYR A 1 102 ? 9.919 4.849 -22.556 1.00 94.06 102 TYR A O 1
ATOM 772 N N . ALA A 1 103 ? 11.068 3.076 -23.357 1.00 93.44 103 ALA A N 1
ATOM 773 C CA . ALA A 1 103 ? 11.100 3.506 -24.753 1.00 93.44 103 ALA A CA 1
ATOM 774 C C . ALA A 1 103 ? 9.743 3.364 -25.467 1.00 93.44 103 ALA A C 1
ATOM 776 O O . ALA A 1 103 ? 9.510 4.038 -26.469 1.00 93.44 103 ALA A O 1
ATOM 777 N N . LEU A 1 104 ? 8.839 2.518 -24.958 1.00 92.62 104 LEU A N 1
ATOM 778 C CA . LEU A 1 104 ? 7.500 2.322 -25.529 1.00 92.62 104 LEU A CA 1
ATOM 779 C C . LEU A 1 104 ? 6.548 3.498 -25.265 1.00 92.62 104 LEU A C 1
ATOM 781 O O . LEU A 1 104 ? 5.533 3.633 -25.950 1.00 92.62 104 LEU A O 1
ATOM 785 N N . ILE A 1 105 ? 6.842 4.351 -24.283 1.00 94.69 105 ILE A N 1
ATOM 786 C CA . ILE A 1 105 ? 5.939 5.437 -23.893 1.00 94.69 105 ILE A CA 1
ATOM 787 C C . ILE A 1 105 ? 6.202 6.676 -24.737 1.00 94.69 105 ILE A C 1
ATOM 789 O O . ILE A 1 105 ? 7.278 7.271 -24.696 1.00 94.69 105 ILE A O 1
ATOM 793 N N . ASN A 1 106 ? 5.178 7.100 -25.479 1.00 89.75 106 ASN A N 1
ATOM 794 C CA . ASN A 1 106 ? 5.266 8.250 -26.372 1.00 89.75 106 ASN A CA 1
ATOM 795 C C . ASN A 1 106 ? 5.752 9.503 -25.623 1.00 89.75 106 ASN A C 1
ATOM 797 O O . ASN A 1 106 ? 5.213 9.882 -24.579 1.00 89.75 106 ASN A O 1
ATOM 801 N N . GLY A 1 107 ? 6.782 10.158 -26.160 1.00 87.00 107 GLY A N 1
ATOM 802 C CA . GLY A 1 107 ? 7.369 11.364 -25.583 1.00 87.00 107 GLY A CA 1
ATOM 803 C C . GLY A 1 107 ? 8.089 11.126 -24.254 1.00 87.00 107 GLY A C 1
ATOM 804 O O . GLY A 1 107 ? 8.257 12.077 -23.493 1.00 87.00 107 GLY A O 1
ATOM 805 N N . ASN A 1 108 ? 8.462 9.883 -23.937 1.00 90.75 108 ASN A N 1
ATOM 806 C CA . ASN A 1 108 ? 9.386 9.581 -22.856 1.00 90.75 108 ASN A CA 1
ATOM 807 C C . ASN A 1 108 ? 10.816 9.497 -23.410 1.00 90.75 108 ASN A C 1
ATOM 809 O O . ASN A 1 108 ? 11.107 8.677 -24.273 1.00 90.75 108 ASN A O 1
ATOM 813 N N . GLN A 1 109 ? 11.699 10.378 -22.943 1.00 86.50 109 GLN A N 1
ATOM 814 C CA . GLN A 1 109 ? 13.076 10.489 -23.451 1.00 86.50 109 GLN A CA 1
ATOM 815 C C . GLN A 1 109 ? 14.112 9.858 -22.517 1.00 86.50 109 GLN A C 1
ATOM 817 O O . GLN A 1 109 ? 15.262 9.663 -22.903 1.00 86.50 109 GLN A O 1
ATOM 822 N N . PHE A 1 110 ? 13.714 9.552 -21.283 1.00 89.12 110 PHE A N 1
ATOM 823 C CA . PHE A 1 110 ? 14.609 9.102 -20.228 1.00 89.12 110 PHE A CA 1
ATOM 824 C C . PHE A 1 110 ? 14.170 7.743 -19.685 1.00 89.12 110 PHE A C 1
ATOM 826 O O . PHE A 1 110 ? 13.008 7.354 -19.784 1.00 89.12 110 PHE A O 1
ATOM 833 N N . LYS A 1 111 ? 15.104 7.035 -19.045 1.00 92.69 111 LYS A N 1
ATOM 834 C CA . LYS A 1 111 ? 14.851 5.770 -18.333 1.00 92.69 111 LYS A CA 1
ATOM 835 C C . LYS A 1 111 ? 14.208 6.013 -16.961 1.00 92.69 111 LYS A C 1
ATOM 837 O O . LYS A 1 111 ? 14.690 5.542 -15.936 1.00 92.69 111 LYS A O 1
ATOM 842 N N . ASN A 1 112 ? 13.182 6.853 -16.935 1.00 91.88 112 ASN A N 1
ATOM 843 C CA . ASN A 1 112 ? 12.396 7.180 -15.759 1.00 91.88 112 ASN A CA 1
ATOM 844 C C . ASN A 1 112 ? 10.957 7.497 -16.172 1.00 91.88 112 ASN A C 1
ATOM 846 O O . ASN A 1 112 ? 10.667 7.700 -17.351 1.00 91.88 112 ASN A O 1
ATOM 850 N N . PHE A 1 113 ? 10.060 7.533 -15.193 1.00 92.69 113 PHE A N 1
ATOM 851 C CA . PHE A 1 113 ? 8.705 8.023 -15.390 1.00 92.69 113 PHE A CA 1
ATOM 852 C C . PHE A 1 113 ? 8.388 9.150 -14.412 1.00 92.69 113 PHE A C 1
ATOM 854 O O . PHE A 1 113 ? 8.649 9.048 -13.214 1.00 92.69 113 PHE A O 1
ATOM 861 N N . SER A 1 114 ? 7.746 10.198 -14.925 1.0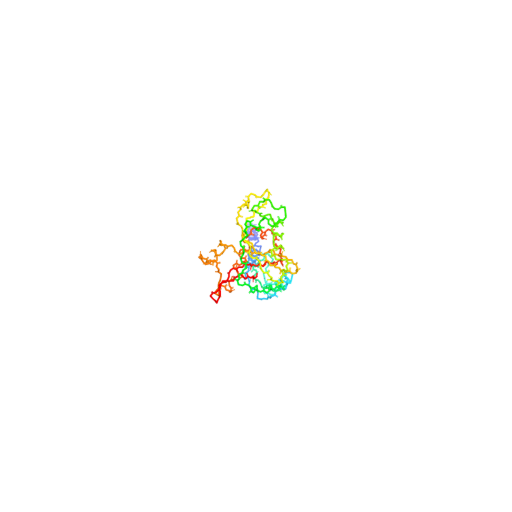0 89.94 114 SER A N 1
ATOM 862 C CA . SER A 1 114 ? 6.903 11.067 -14.106 1.00 89.94 114 SER A CA 1
ATOM 863 C C . SER A 1 114 ? 5.576 10.381 -13.796 1.00 89.94 114 SER A C 1
ATOM 865 O O . SER A 1 114 ? 5.209 9.401 -14.450 1.00 89.94 114 SER A O 1
ATOM 867 N N . SER A 1 115 ? 4.799 10.943 -12.867 1.00 88.12 115 SER A N 1
ATOM 868 C CA . SER A 1 115 ? 3.462 10.425 -12.538 1.00 88.12 115 SER A CA 1
ATOM 869 C C . SER A 1 115 ? 2.573 10.256 -13.782 1.00 88.12 115 SER A C 1
ATOM 871 O O . SER A 1 115 ? 1.903 9.239 -13.940 1.00 88.12 115 SER A O 1
ATOM 873 N N . SER A 1 116 ? 2.596 11.216 -14.715 1.00 90.56 116 SER A N 1
ATOM 874 C CA . SER A 1 116 ? 1.778 11.150 -15.934 1.00 90.56 116 SER A CA 1
ATOM 875 C C . SER A 1 116 ? 2.273 10.097 -16.928 1.00 90.56 116 SER A C 1
ATOM 877 O O . SER A 1 116 ? 1.461 9.384 -17.518 1.00 90.56 116 SER A O 1
ATOM 879 N N . LYS A 1 117 ? 3.594 9.959 -17.099 1.00 93.25 117 LYS A N 1
ATOM 880 C CA . LYS A 1 117 ? 4.184 8.935 -17.977 1.00 93.25 117 LYS A CA 1
ATOM 881 C C . LYS A 1 117 ? 3.994 7.530 -17.422 1.00 93.25 117 LYS A C 1
ATOM 883 O O . LYS A 1 117 ? 3.722 6.613 -18.189 1.00 93.25 117 LYS A O 1
ATOM 888 N N . PHE A 1 118 ? 4.030 7.378 -16.103 1.00 93.50 118 PHE A N 1
ATOM 889 C CA . PHE A 1 118 ? 3.747 6.110 -15.452 1.00 93.50 118 PHE A CA 1
ATOM 890 C C . PHE A 1 118 ? 2.296 5.648 -15.681 1.00 93.50 118 PHE A C 1
ATOM 892 O O . PHE A 1 118 ? 2.065 4.488 -16.013 1.00 93.50 118 PHE A O 1
ATOM 899 N N . MET A 1 119 ? 1.311 6.552 -15.603 1.00 93.81 119 MET A N 1
ATOM 900 C CA . MET A 1 119 ? -0.082 6.195 -15.919 1.00 93.81 119 MET A CA 1
ATOM 901 C C . MET A 1 119 ? -0.264 5.795 -17.391 1.00 93.81 119 MET A C 1
ATOM 903 O O . MET A 1 119 ? -1.013 4.865 -17.689 1.00 93.81 119 MET A O 1
ATOM 907 N N . GLN A 1 120 ? 0.456 6.442 -18.318 1.00 94.94 120 GLN A N 1
ATOM 908 C CA . GLN A 1 120 ? 0.488 6.012 -19.724 1.00 94.94 120 GLN A CA 1
ATOM 909 C C . GLN A 1 120 ? 1.087 4.608 -19.864 1.00 94.94 120 GLN A C 1
ATOM 911 O O . GLN A 1 120 ? 0.546 3.788 -20.607 1.00 94.94 120 GLN A O 1
ATOM 916 N N . PHE A 1 121 ? 2.156 4.310 -19.122 1.00 95.12 121 PHE A N 1
ATOM 917 C CA . PHE A 1 121 ? 2.740 2.973 -19.072 1.00 95.12 121 PHE A CA 1
ATOM 918 C C . PHE A 1 121 ? 1.749 1.925 -18.567 1.00 95.12 121 PHE A C 1
ATOM 920 O O . PHE A 1 121 ? 1.564 0.918 -19.247 1.00 95.12 121 PHE A O 1
ATOM 927 N N . LEU A 1 122 ? 1.063 2.164 -17.446 1.00 94.44 122 LEU A N 1
ATOM 928 C CA . LEU A 1 122 ? 0.069 1.224 -16.916 1.00 94.44 122 LEU A CA 1
ATOM 929 C C . LEU A 1 122 ? -1.020 0.893 -17.942 1.00 94.44 122 LEU A C 1
ATOM 931 O O . LEU A 1 122 ? -1.295 -0.282 -18.177 1.00 94.44 122 LEU A O 1
ATOM 935 N N . ASN A 1 123 ? -1.585 1.908 -18.600 1.00 93.94 123 ASN A N 1
ATOM 936 C CA . ASN A 1 123 ? -2.618 1.720 -19.624 1.00 93.94 123 ASN A CA 1
ATOM 937 C C . ASN A 1 123 ? -2.087 1.029 -20.890 1.00 93.94 123 ASN A C 1
ATOM 939 O O . ASN A 1 123 ? -2.823 0.308 -21.554 1.00 93.94 123 ASN A O 1
ATOM 943 N N . THR A 1 124 ? -0.808 1.222 -21.223 1.00 94.19 124 THR A N 1
ATOM 944 C CA . THR A 1 124 ? -0.164 0.543 -22.360 1.00 94.19 124 THR A CA 1
ATOM 945 C C . THR A 1 124 ? 0.120 -0.923 -22.037 1.00 94.19 124 THR A C 1
ATOM 947 O O . THR A 1 124 ? -0.106 -1.801 -22.866 1.00 94.19 124 THR A O 1
ATOM 950 N N . LYS A 1 125 ? 0.602 -1.206 -20.821 1.00 92.88 125 LYS A N 1
ATOM 951 C CA . LYS A 1 125 ? 0.932 -2.557 -20.353 1.00 92.88 125 LYS A CA 1
ATOM 952 C C . LYS A 1 125 ? -0.319 -3.410 -20.158 1.00 92.88 125 LYS A C 1
ATOM 954 O O . LYS A 1 125 ? -0.295 -4.607 -20.434 1.00 92.88 125 LYS A O 1
ATOM 959 N N . TYR A 1 126 ? -1.396 -2.783 -19.695 1.00 92.12 126 TYR A N 1
ATOM 960 C CA . TYR A 1 126 ? -2.678 -3.412 -19.418 1.00 92.12 126 TYR A CA 1
ATOM 961 C C . TYR A 1 126 ? -3.786 -2.670 -20.184 1.00 92.12 126 TYR A C 1
ATOM 963 O O . TYR A 1 126 ? -4.476 -1.841 -19.593 1.00 92.12 126 TYR A O 1
ATOM 971 N N . PRO A 1 127 ? -3.965 -2.943 -21.491 1.00 93.75 127 PRO A N 1
ATOM 972 C CA . PRO A 1 127 ? -4.927 -2.222 -22.334 1.00 93.75 127 PRO A CA 1
ATOM 973 C C . PRO A 1 127 ? -6.391 -2.586 -22.048 1.00 93.75 127 PRO A C 1
ATOM 975 O O . PRO A 1 127 ? -7.295 -1.819 -22.364 1.00 93.75 127 PRO A O 1
ATOM 978 N N . THR A 1 128 ? -6.632 -3.754 -21.451 1.00 93.19 128 THR A N 1
ATOM 979 C CA . THR A 1 128 ? -7.965 -4.249 -21.078 1.00 93.19 128 THR A CA 1
ATOM 980 C C . THR A 1 128 ? -7.943 -4.763 -19.636 1.00 93.19 128 THR A C 1
ATOM 982 O O . THR A 1 128 ? -8.039 -5.975 -19.415 1.00 93.19 128 THR A O 1
ATOM 985 N N . PRO A 1 129 ? -7.713 -3.883 -18.646 1.00 90.44 129 PRO A N 1
ATOM 986 C CA . PRO A 1 129 ? -7.651 -4.301 -17.258 1.00 90.44 129 PRO A CA 1
ATOM 987 C C . PRO A 1 129 ? -9.034 -4.754 -16.783 1.00 90.44 129 PRO A C 1
ATOM 989 O O . PRO A 1 129 ? -10.061 -4.223 -17.208 1.00 90.44 129 PRO A O 1
ATOM 992 N N . VAL A 1 130 ? -9.059 -5.753 -15.906 1.00 86.44 130 VAL A N 1
ATOM 993 C CA . VAL A 1 130 ? -10.299 -6.243 -15.289 1.00 86.44 130 VAL A CA 1
ATOM 994 C C . VAL A 1 130 ? -10.487 -5.638 -13.901 1.00 86.44 130 VAL A C 1
ATOM 996 O O . VAL A 1 130 ? -9.519 -5.272 -13.237 1.00 86.44 130 VAL A O 1
ATOM 999 N N . GLU A 1 131 ? -11.734 -5.527 -13.446 1.00 85.50 131 GLU A N 1
ATOM 1000 C CA . GLU A 1 131 ? -12.043 -5.011 -12.108 1.00 85.50 131 GLU A CA 1
ATOM 1001 C C . GLU A 1 131 ? -11.297 -5.809 -11.019 1.00 85.50 131 GLU A C 1
ATOM 1003 O O . GLU A 1 131 ? -11.258 -7.040 -11.046 1.00 85.50 131 GLU A O 1
ATOM 1008 N N . ASN A 1 132 ? -10.723 -5.099 -10.047 1.00 79.56 132 ASN A N 1
ATOM 1009 C CA . ASN A 1 132 ? -9.836 -5.601 -8.991 1.00 79.56 132 ASN A CA 1
ATOM 1010 C C . ASN A 1 132 ? -8.483 -6.153 -9.471 1.00 79.56 132 ASN A C 1
ATOM 1012 O O . ASN A 1 132 ? -7.771 -6.797 -8.696 1.00 79.56 132 ASN A O 1
ATOM 1016 N N . GLN A 1 133 ? -8.081 -5.894 -10.719 1.00 86.81 133 GLN A N 1
ATOM 1017 C CA . GLN A 1 133 ? -6.738 -6.236 -11.170 1.00 86.81 133 GLN A CA 1
ATOM 1018 C C . GLN A 1 133 ? -5.701 -5.407 -10.415 1.00 86.81 133 GLN A C 1
ATOM 1020 O O . GLN A 1 133 ? -5.765 -4.179 -10.388 1.00 86.81 133 GLN A O 1
ATOM 1025 N N . LEU A 1 134 ? -4.717 -6.088 -9.835 1.00 87.88 134 LEU A N 1
ATOM 1026 C CA . LEU A 1 134 ? -3.579 -5.453 -9.194 1.00 87.88 134 LEU A CA 1
ATOM 1027 C C . LEU A 1 134 ? -2.365 -5.352 -10.123 1.00 87.88 134 LEU A C 1
ATOM 1029 O O . LEU A 1 134 ? -2.073 -6.267 -10.891 1.00 87.88 134 LEU A O 1
ATOM 1033 N N . ALA A 1 135 ? -1.597 -4.281 -9.948 1.00 91.00 135 ALA A N 1
ATOM 1034 C CA . ALA A 1 135 ? -0.279 -4.090 -10.531 1.00 91.00 135 ALA A CA 1
ATOM 1035 C C . ALA A 1 135 ? 0.685 -3.577 -9.452 1.00 91.00 135 ALA A C 1
ATOM 1037 O O . ALA A 1 135 ? 0.485 -2.491 -8.909 1.00 91.00 135 ALA A O 1
ATOM 1038 N N . VAL A 1 136 ? 1.728 -4.348 -9.133 1.00 92.44 136 VAL A N 1
ATOM 1039 C CA . VAL A 1 136 ? 2.835 -3.903 -8.271 1.00 92.44 136 VAL A CA 1
ATOM 1040 C C . VAL A 1 136 ? 4.010 -3.609 -9.184 1.00 92.44 136 VAL A C 1
ATOM 1042 O O . VAL A 1 136 ? 4.604 -4.527 -9.740 1.00 92.44 136 VAL A O 1
ATOM 1045 N N . ILE A 1 137 ? 4.319 -2.336 -9.392 1.00 94.44 137 ILE A N 1
ATOM 1046 C CA . ILE A 1 137 ? 5.298 -1.930 -10.396 1.00 94.44 137 ILE A CA 1
ATOM 1047 C C . ILE A 1 137 ? 6.500 -1.285 -9.722 1.00 94.44 137 ILE A C 1
ATOM 1049 O O . ILE A 1 137 ? 6.349 -0.315 -8.979 1.00 94.44 137 ILE A O 1
ATOM 1053 N N . SER A 1 138 ? 7.689 -1.800 -10.025 1.00 94.81 138 SER A N 1
ATOM 1054 C CA . SER A 1 138 ? 8.961 -1.184 -9.653 1.00 94.81 138 SER A CA 1
ATOM 1055 C C . SER A 1 138 ? 9.542 -0.416 -10.835 1.00 94.81 138 SER A C 1
ATOM 1057 O O . SER A 1 138 ? 9.703 -0.983 -11.917 1.00 94.81 138 SER A O 1
ATOM 1059 N N . TYR A 1 139 ? 9.859 0.863 -10.646 1.00 94.44 139 TYR A N 1
ATOM 1060 C CA . TYR A 1 139 ? 10.359 1.743 -11.705 1.00 94.44 139 TYR A CA 1
ATOM 1061 C C . TYR A 1 139 ? 11.158 2.920 -11.135 1.00 94.44 139 TYR A C 1
ATOM 1063 O O . TYR A 1 139 ? 10.993 3.298 -9.981 1.00 94.44 139 TYR A O 1
ATOM 1071 N N . VAL A 1 140 ? 12.025 3.526 -11.943 1.00 93.38 140 VAL A N 1
ATOM 1072 C CA . VAL A 1 140 ? 12.708 4.784 -11.617 1.00 93.38 140 VAL A CA 1
ATOM 1073 C C . VAL A 1 140 ? 11.740 5.959 -11.768 1.00 93.38 140 VAL A C 1
ATOM 1075 O O . VAL A 1 140 ? 11.281 6.249 -12.877 1.00 93.38 140 VAL A O 1
ATOM 1078 N N . TYR A 1 141 ? 11.446 6.646 -10.666 1.00 89.94 141 TYR A N 1
ATOM 1079 C CA . TYR A 1 141 ? 10.591 7.834 -10.665 1.00 89.94 141 TYR A CA 1
ATOM 1080 C C . TYR A 1 141 ? 11.404 9.113 -10.907 1.00 89.94 141 TYR A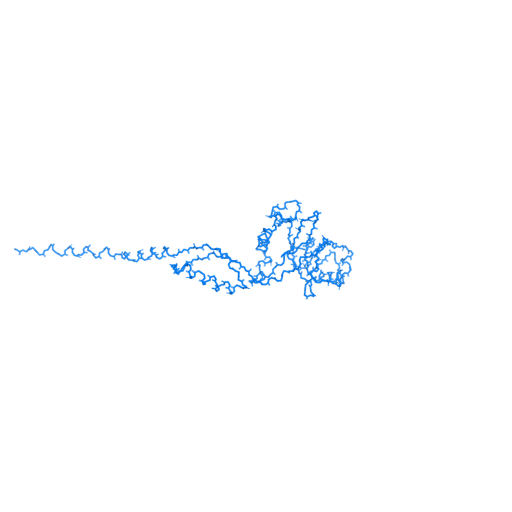 C 1
ATOM 1082 O O . TYR A 1 141 ? 12.556 9.238 -10.483 1.00 89.94 141 TYR A O 1
ATOM 1090 N N . PHE A 1 142 ? 10.806 10.085 -11.598 1.00 87.19 142 PHE A N 1
ATOM 1091 C CA . PHE A 1 142 ? 11.377 11.418 -11.758 1.00 87.19 142 PHE A CA 1
ATOM 1092 C C . PHE A 1 142 ? 10.298 12.495 -11.895 1.00 87.19 142 PHE A C 1
ATOM 1094 O O . PHE A 1 142 ? 9.423 12.426 -12.756 1.00 87.19 142 PHE A O 1
ATOM 1101 N N . GLN A 1 143 ? 10.423 13.557 -11.101 1.00 82.25 143 GLN A N 1
ATOM 1102 C CA . GLN A 1 143 ? 9.599 14.757 -11.201 1.00 82.25 143 GLN A CA 1
ATOM 1103 C C . GLN A 1 143 ? 10.516 15.979 -11.131 1.00 82.25 143 GLN A C 1
ATOM 1105 O O . GLN A 1 143 ? 11.245 16.160 -10.157 1.00 82.25 143 GLN A O 1
ATOM 1110 N N . SER A 1 144 ? 10.476 16.823 -12.165 1.00 76.69 144 SER A N 1
ATOM 1111 C CA . SER A 1 144 ? 11.267 18.057 -12.191 1.00 76.69 144 SER A CA 1
ATOM 1112 C C . SER A 1 144 ? 10.910 18.957 -11.002 1.00 76.69 144 SER A C 1
ATOM 1114 O O . SER A 1 144 ? 9.733 19.108 -10.672 1.00 76.69 144 SER A O 1
ATOM 1116 N N . GLY A 1 145 ? 11.921 19.536 -10.353 1.00 72.56 145 GLY A N 1
ATOM 1117 C CA . GLY A 1 145 ? 11.747 20.414 -9.190 1.00 72.56 145 GLY A CA 1
ATOM 1118 C C . GLY A 1 145 ? 11.494 19.703 -7.853 1.00 72.56 145 GLY A C 1
ATOM 1119 O O . GLY A 1 145 ? 11.375 20.383 -6.839 1.00 72.56 145 GLY A O 1
ATOM 1120 N N . VAL A 1 146 ? 11.451 18.363 -7.816 1.00 67.56 146 VAL A N 1
ATOM 1121 C CA . VAL A 1 146 ? 11.326 17.575 -6.577 1.00 67.56 146 VAL A CA 1
ATOM 1122 C C . VAL A 1 146 ? 12.626 16.806 -6.334 1.00 67.56 146 VAL A C 1
ATOM 1124 O O . VAL A 1 146 ? 12.919 15.817 -7.001 1.00 67.56 146 VAL A O 1
ATOM 1127 N N . THR A 1 147 ? 13.432 17.271 -5.380 1.00 53.62 147 THR A N 1
ATOM 1128 C CA . THR A 1 147 ? 14.788 16.753 -5.117 1.00 53.62 147 THR A CA 1
ATOM 1129 C C . THR A 1 147 ? 14.823 15.374 -4.460 1.00 53.62 147 THR A C 1
ATOM 1131 O O . THR A 1 147 ? 15.799 14.651 -4.624 1.00 53.62 147 THR A O 1
ATOM 1134 N N . THR A 1 148 ? 13.780 14.972 -3.735 1.00 53.44 148 THR A N 1
ATOM 1135 C CA . THR A 1 148 ? 13.815 13.787 -2.859 1.00 53.44 148 THR A CA 1
ATOM 1136 C C . THR A 1 148 ? 13.581 12.448 -3.563 1.00 53.44 148 THR A C 1
ATOM 1138 O O . THR A 1 148 ? 13.748 11.404 -2.939 1.00 53.44 148 THR A O 1
ATOM 1141 N N . SER A 1 149 ? 13.201 12.436 -4.844 1.00 54.66 149 SER A N 1
ATOM 1142 C CA . SER A 1 149 ? 12.874 11.188 -5.562 1.00 54.66 149 SER A CA 1
ATOM 1143 C C . SER A 1 149 ? 13.372 11.148 -7.007 1.00 54.66 149 SER A C 1
ATOM 1145 O O . SER A 1 149 ? 12.998 10.251 -7.755 1.00 54.66 149 SER A O 1
ATOM 1147 N N . ALA A 1 150 ? 14.204 12.104 -7.423 1.00 62.47 150 ALA A N 1
ATOM 1148 C CA . ALA A 1 150 ? 14.739 12.146 -8.778 1.00 62.47 150 ALA A CA 1
ATOM 1149 C C . ALA A 1 150 ? 15.734 10.994 -9.009 1.00 62.47 150 ALA A C 1
ATOM 1151 O O . ALA A 1 150 ? 16.849 11.019 -8.496 1.00 62.47 150 ALA A O 1
ATOM 1152 N N . GLY A 1 151 ? 15.334 9.992 -9.797 1.00 71.75 151 GLY A N 1
ATOM 1153 C CA . GLY A 1 151 ? 16.220 8.905 -10.225 1.00 71.75 151 GLY A CA 1
ATOM 1154 C C . GLY A 1 151 ? 16.308 7.713 -9.268 1.00 71.75 151 GLY A C 1
ATOM 1155 O O . GLY A 1 151 ? 17.130 6.828 -9.495 1.00 71.75 151 GLY A O 1
ATOM 1156 N N . ALA A 1 152 ? 15.470 7.654 -8.228 1.00 81.19 152 ALA A N 1
ATOM 1157 C CA . ALA A 1 152 ? 15.411 6.506 -7.326 1.00 81.19 152 ALA A CA 1
ATOM 1158 C C . ALA A 1 152 ? 14.381 5.465 -7.811 1.00 81.19 152 ALA A C 1
ATOM 1160 O O . ALA A 1 152 ? 13.310 5.847 -8.298 1.00 81.19 152 ALA A O 1
ATOM 1161 N N . PRO A 1 153 ? 14.666 4.155 -7.671 1.00 87.62 153 PRO A N 1
ATOM 1162 C CA . PRO A 1 153 ? 13.660 3.128 -7.880 1.00 87.62 153 PRO A CA 1
ATOM 1163 C C . PRO A 1 153 ? 12.595 3.224 -6.785 1.00 87.62 153 PRO A C 1
ATOM 1165 O O . PRO A 1 153 ? 12.903 3.307 -5.596 1.00 87.62 153 PRO A O 1
ATOM 1168 N N . VAL A 1 154 ? 11.337 3.183 -7.195 1.00 91.00 154 VAL A N 1
ATOM 1169 C CA . VAL A 1 154 ? 10.172 3.094 -6.320 1.00 91.00 154 VAL A CA 1
ATOM 1170 C C . VAL A 1 154 ? 9.390 1.840 -6.669 1.00 91.00 154 VAL A C 1
ATOM 1172 O O . VAL A 1 154 ? 9.410 1.399 -7.816 1.00 91.00 154 VAL A O 1
ATOM 1175 N N . THR A 1 155 ? 8.690 1.283 -5.686 1.00 92.62 155 THR A N 1
ATOM 1176 C CA . THR A 1 155 ? 7.702 0.223 -5.900 1.00 92.62 155 THR A CA 1
ATOM 1177 C C . THR A 1 155 ? 6.347 0.752 -5.480 1.00 92.62 155 THR A C 1
ATOM 1179 O O . THR A 1 155 ? 6.158 1.153 -4.332 1.00 92.62 155 THR A O 1
ATOM 1182 N N . GLU A 1 156 ? 5.401 0.755 -6.408 1.00 92.88 156 GLU A N 1
ATOM 1183 C CA . GLU A 1 156 ? 4.064 1.287 -6.185 1.00 92.88 156 GLU A CA 1
ATOM 1184 C C . GLU A 1 156 ? 3.012 0.238 -6.530 1.00 92.88 156 GLU A C 1
ATOM 1186 O O . GLU A 1 156 ? 3.212 -0.602 -7.407 1.00 92.88 156 GLU A O 1
ATOM 1191 N N . THR A 1 157 ? 1.881 0.260 -5.823 1.00 93.00 157 THR A N 1
ATOM 1192 C CA . THR A 1 157 ? 0.748 -0.622 -6.121 1.00 93.00 157 THR A CA 1
ATOM 1193 C C . THR A 1 157 ? -0.410 0.170 -6.692 1.00 93.00 157 THR A C 1
ATOM 1195 O O . THR A 1 157 ? -0.769 1.222 -6.166 1.00 93.00 157 THR A O 1
ATOM 1198 N N . TYR A 1 158 ? -1.028 -0.383 -7.726 1.00 92.12 158 TYR A N 1
ATOM 1199 C CA . TYR A 1 158 ? -2.249 0.120 -8.327 1.00 92.12 158 TYR A CA 1
ATOM 1200 C C . TYR A 1 158 ? -3.293 -0.989 -8.386 1.00 92.12 158 TYR A C 1
ATOM 1202 O O . TYR A 1 158 ? -2.958 -2.148 -8.632 1.00 92.12 158 TYR A O 1
ATOM 1210 N N . ILE A 1 159 ? -4.552 -0.626 -8.165 1.00 89.56 159 ILE A N 1
ATOM 1211 C CA . ILE A 1 159 ? -5.713 -1.493 -8.364 1.00 89.56 159 ILE A CA 1
ATOM 1212 C C . ILE A 1 159 ? -6.621 -0.865 -9.418 1.00 89.56 159 ILE A C 1
ATOM 1214 O O . ILE A 1 159 ? -6.884 0.337 -9.366 1.00 89.56 159 ILE A O 1
ATOM 1218 N N . PHE A 1 160 ? -7.092 -1.656 -10.374 1.00 89.00 160 PHE A N 1
ATOM 1219 C CA . PHE A 1 160 ? -8.097 -1.209 -11.326 1.00 89.00 160 PHE A CA 1
ATOM 1220 C C . PHE A 1 160 ? -9.483 -1.354 -10.702 1.00 89.00 160 PHE A C 1
ATOM 1222 O O . PHE A 1 160 ? -9.915 -2.472 -10.420 1.00 89.00 160 PHE A O 1
ATOM 1229 N N . MET A 1 161 ? -10.160 -0.238 -10.442 1.00 84.94 161 MET A N 1
ATOM 1230 C CA . MET A 1 161 ? -11.524 -0.232 -9.920 1.00 84.94 161 MET A CA 1
ATOM 1231 C C . MET A 1 161 ? -12.342 0.894 -10.531 1.00 84.94 161 MET A C 1
ATOM 1233 O O . MET A 1 161 ? -11.826 1.983 -10.775 1.00 84.94 161 MET A O 1
ATOM 1237 N N . LYS A 1 162 ? -13.640 0.653 -10.728 1.00 85.06 162 LYS A N 1
ATOM 1238 C CA . LYS A 1 162 ? -14.583 1.635 -11.293 1.00 85.06 162 LYS A CA 1
ATOM 1239 C C . LYS A 1 162 ? -14.123 2.196 -12.646 1.00 85.06 162 LYS A C 1
ATOM 1241 O O . LYS A 1 162 ? -14.386 3.353 -12.955 1.00 85.06 162 LYS A O 1
ATOM 1246 N N . GLY A 1 163 ? -13.447 1.375 -13.451 1.00 87.81 163 GLY A N 1
ATOM 1247 C CA . GLY A 1 163 ? -12.953 1.772 -14.771 1.00 87.81 163 GLY A CA 1
ATOM 1248 C C . GLY A 1 163 ? -11.630 2.547 -14.771 1.00 87.81 163 GLY A C 1
ATOM 1249 O O . GLY A 1 163 ? -11.208 2.993 -15.836 1.00 87.81 163 GLY A O 1
ATOM 1250 N N . GLU A 1 164 ? -10.957 2.697 -13.625 1.00 91.44 164 GLU A N 1
ATOM 1251 C CA . GLU A 1 164 ? -9.729 3.489 -13.508 1.00 91.44 164 GLU A CA 1
ATOM 1252 C C . GLU A 1 164 ? -8.662 2.799 -12.646 1.00 91.44 164 GLU A C 1
ATOM 1254 O O . GLU A 1 164 ? -8.956 2.072 -11.696 1.00 91.44 164 GLU A O 1
ATOM 1259 N N . TRP A 1 165 ? -7.386 3.060 -12.944 1.00 92.75 165 TRP A N 1
ATOM 1260 C CA . TRP A 1 165 ? -6.280 2.658 -12.075 1.00 92.75 165 TRP A CA 1
ATOM 1261 C C . TRP A 1 165 ? -6.168 3.607 -10.884 1.00 92.75 165 TRP A C 1
ATOM 1263 O O . TRP A 1 165 ? -5.854 4.787 -11.039 1.00 92.75 165 TRP A O 1
ATOM 1273 N N . MET A 1 166 ? -6.337 3.075 -9.679 1.00 89.38 166 MET A N 1
ATOM 1274 C CA . MET A 1 166 ? -6.169 3.812 -8.434 1.00 89.38 166 MET A CA 1
ATOM 1275 C C . MET A 1 166 ? -4.883 3.390 -7.731 1.00 89.38 166 MET A C 1
ATOM 1277 O O . MET A 1 166 ? -4.630 2.200 -7.541 1.00 89.38 166 MET A O 1
ATOM 1281 N N . LYS A 1 167 ? -4.090 4.366 -7.285 1.00 91.38 167 LYS A N 1
ATOM 1282 C CA . LYS A 1 167 ? -2.912 4.102 -6.455 1.00 91.38 167 LYS A CA 1
ATOM 1283 C C . LYS A 1 167 ? -3.338 3.616 -5.067 1.00 91.38 167 LYS A C 1
ATOM 1285 O O . LYS A 1 167 ? -4.207 4.211 -4.431 1.00 91.38 167 LYS A O 1
ATOM 1290 N N . VAL A 1 168 ? -2.690 2.561 -4.595 1.00 90.94 168 VAL A N 1
ATOM 1291 C CA . VAL A 1 168 ? -2.924 1.909 -3.302 1.00 90.94 168 VAL A CA 1
ATOM 1292 C C . VAL A 1 168 ? -1.702 2.117 -2.416 1.00 90.94 168 VAL A C 1
ATOM 1294 O O . VAL A 1 168 ? -0.571 2.158 -2.907 1.00 90.94 168 VAL A O 1
ATOM 1297 N N . TYR A 1 169 ? -1.913 2.250 -1.107 1.00 93.81 169 TYR A N 1
ATOM 1298 C CA . TYR A 1 169 ? -0.811 2.384 -0.162 1.00 93.81 169 TYR A CA 1
ATOM 1299 C C . TYR A 1 169 ? 0.042 1.114 -0.174 1.00 93.81 169 TYR A C 1
ATOM 1301 O O . TYR A 1 169 ? -0.488 0.035 0.057 1.00 93.81 169 TYR A O 1
ATOM 1309 N N . HIS A 1 170 ? 1.340 1.211 -0.451 1.00 94.12 170 HIS A N 1
ATOM 1310 C CA . HIS A 1 170 ? 2.225 0.047 -0.505 1.00 94.12 170 HIS A CA 1
ATOM 1311 C C . HIS A 1 170 ? 3.042 -0.050 0.784 1.00 94.12 170 HIS A C 1
ATOM 1313 O O . HIS A 1 170 ? 3.779 0.880 1.111 1.00 94.12 170 HIS A O 1
ATOM 1319 N N . VAL A 1 171 ? 2.931 -1.167 1.508 1.00 95.44 171 VAL A N 1
ATOM 1320 C CA . VAL A 1 171 ? 3.741 -1.395 2.712 1.00 95.44 171 VAL A CA 1
ATOM 1321 C C . VAL A 1 171 ? 5.211 -1.526 2.317 1.00 95.44 171 VAL A C 1
ATOM 1323 O O . VAL A 1 171 ? 5.599 -2.439 1.590 1.00 95.44 171 VAL A O 1
ATOM 1326 N N . SER A 1 172 ? 6.033 -0.611 2.821 1.00 93.62 172 SER A N 1
ATOM 1327 C CA . SER A 1 172 ? 7.475 -0.583 2.580 1.00 93.62 172 SER A CA 1
ATOM 1328 C C . SER A 1 172 ? 8.234 -1.611 3.423 1.00 93.62 172 SER A C 1
ATOM 1330 O O . SER A 1 172 ? 7.778 -2.063 4.475 1.00 93.62 172 SER A O 1
ATOM 1332 N N . GLN A 1 173 ? 9.466 -1.917 3.016 1.00 93.06 173 GLN A N 1
ATOM 1333 C CA . GLN A 1 173 ? 10.372 -2.780 3.779 1.00 93.06 173 GLN A CA 1
ATOM 1334 C C . GLN A 1 173 ? 10.610 -2.277 5.215 1.00 93.06 173 GLN A C 1
ATOM 1336 O O . GLN A 1 173 ? 10.603 -3.066 6.157 1.00 93.06 173 GLN A O 1
ATOM 1341 N N . ALA A 1 174 ? 10.760 -0.964 5.403 1.00 94.00 174 ALA A N 1
ATOM 1342 C CA . ALA A 1 174 ? 10.929 -0.366 6.727 1.00 94.00 174 ALA A CA 1
ATOM 1343 C C . ALA A 1 174 ? 9.700 -0.581 7.629 1.00 94.00 174 ALA A C 1
ATOM 1345 O O . ALA A 1 174 ? 9.839 -0.782 8.834 1.00 94.00 174 ALA A O 1
ATOM 1346 N N . GLN A 1 175 ? 8.500 -0.592 7.048 1.00 96.62 175 GLN A N 1
ATOM 1347 C CA . GLN A 1 175 ? 7.257 -0.851 7.777 1.00 96.62 175 GLN A CA 1
ATOM 1348 C C . GLN A 1 175 ? 7.086 -2.328 8.134 1.00 96.62 175 GLN A C 1
ATOM 1350 O O . GLN A 1 175 ? 6.620 -2.655 9.221 1.00 96.62 175 GLN A O 1
ATOM 1355 N N . TYR A 1 176 ? 7.538 -3.242 7.275 1.00 96.81 176 TYR A N 1
ATOM 1356 C CA . TYR A 1 176 ? 7.663 -4.647 7.664 1.00 96.81 176 TYR A CA 1
ATOM 1357 C C . TYR A 1 176 ? 8.593 -4.811 8.866 1.00 96.81 176 TYR A C 1
ATOM 1359 O O . TYR A 1 176 ? 8.229 -5.475 9.835 1.00 96.81 176 TYR A O 1
ATOM 1367 N N . ILE A 1 177 ? 9.758 -4.160 8.842 1.00 95.38 177 ILE A N 1
ATOM 1368 C CA . ILE A 1 177 ? 10.716 -4.178 9.954 1.00 95.38 177 ILE A CA 1
ATOM 1369 C C . ILE A 1 177 ? 10.077 -3.632 11.238 1.00 95.38 177 ILE A C 1
ATOM 1371 O O . ILE A 1 177 ? 10.203 -4.269 12.283 1.00 95.38 177 ILE A O 1
ATOM 1375 N N . SER A 1 178 ? 9.340 -2.517 11.171 1.00 95.38 178 SER A N 1
ATOM 1376 C CA . SER A 1 178 ? 8.673 -1.946 12.350 1.00 95.38 178 SER A CA 1
ATOM 1377 C C . SER A 1 178 ? 7.529 -2.813 12.891 1.00 95.38 178 SER A C 1
ATOM 1379 O O . SER A 1 178 ? 7.237 -2.750 14.082 1.00 95.38 178 SER A O 1
ATOM 1381 N N . ALA A 1 179 ? 6.941 -3.685 12.066 1.00 94.81 179 ALA A N 1
ATOM 1382 C CA . ALA A 1 179 ? 6.008 -4.734 12.490 1.00 94.81 179 ALA A CA 1
ATOM 1383 C C . ALA A 1 179 ? 6.691 -6.071 12.856 1.00 94.81 179 ALA A C 1
ATOM 1385 O O . ALA A 1 179 ? 6.028 -7.105 12.959 1.00 94.81 179 ALA A O 1
ATOM 1386 N N . GLY A 1 180 ? 8.016 -6.083 13.038 1.00 94.50 180 GLY A N 1
ATOM 1387 C CA . GLY A 1 180 ? 8.777 -7.265 13.457 1.00 94.50 180 GLY A CA 1
ATOM 1388 C C . GLY A 1 180 ? 9.072 -8.274 12.340 1.00 94.50 180 GLY A C 1
ATOM 1389 O O . GLY A 1 180 ? 9.491 -9.396 12.619 1.00 94.50 180 GLY A O 1
ATOM 1390 N N . LYS A 1 181 ? 8.878 -7.910 11.067 1.00 94.62 181 LYS A N 1
ATOM 1391 C CA . LYS A 1 181 ? 9.127 -8.762 9.888 1.00 94.62 181 LYS A CA 1
ATOM 1392 C C . LYS A 1 181 ? 10.509 -8.480 9.299 1.00 94.62 181 LYS A C 1
ATOM 1394 O O . LYS A 1 181 ? 10.640 -7.915 8.218 1.00 94.62 181 LYS A O 1
ATOM 1399 N N . LEU A 1 182 ? 11.547 -8.874 10.036 1.00 83.81 182 LEU A N 1
ATOM 1400 C CA . LEU A 1 182 ? 12.932 -8.442 9.803 1.00 83.81 182 LEU A CA 1
ATOM 1401 C C . LEU A 1 182 ? 13.593 -8.984 8.523 1.00 83.81 182 LEU A C 1
ATOM 1403 O O . LEU A 1 182 ? 14.470 -8.319 7.982 1.00 83.81 182 LEU A O 1
ATOM 1407 N N . THR A 1 183 ? 13.216 -10.176 8.053 1.00 82.06 183 THR A N 1
ATOM 1408 C CA . THR A 1 183 ? 13.947 -10.869 6.967 1.00 82.06 183 THR A CA 1
ATOM 1409 C C . THR A 1 183 ? 13.074 -11.321 5.805 1.00 82.06 183 THR A C 1
ATOM 1411 O O . THR A 1 183 ? 13.551 -11.422 4.681 1.00 82.06 183 THR A O 1
ATOM 1414 N N . VAL A 1 184 ? 11.797 -11.602 6.063 1.00 83.25 184 VAL A N 1
ATOM 1415 C CA . VAL A 1 184 ? 10.880 -12.166 5.063 1.00 83.25 184 VAL A CA 1
ATOM 1416 C C . VAL A 1 184 ? 9.993 -11.108 4.400 1.00 83.25 184 VAL A C 1
ATOM 1418 O O . VAL A 1 184 ? 9.409 -11.378 3.353 1.00 83.25 184 VAL A O 1
ATOM 1421 N N . PHE A 1 185 ? 9.896 -9.916 5.008 1.00 92.81 185 PHE A N 1
ATOM 1422 C CA . PHE A 1 185 ? 9.103 -8.765 4.545 1.00 92.81 185 PHE A CA 1
ATOM 1423 C C . PHE A 1 185 ? 7.694 -9.138 4.058 1.00 92.81 185 PHE A C 1
ATOM 1425 O O . PHE A 1 185 ? 7.210 -8.662 3.033 1.00 92.81 185 PHE A O 1
ATOM 1432 N N . ASN A 1 186 ? 7.047 -10.038 4.797 1.00 93.56 186 ASN A N 1
ATOM 1433 C CA . ASN A 1 186 ? 5.676 -10.458 4.572 1.00 93.56 186 ASN A CA 1
ATOM 1434 C C . ASN A 1 186 ? 4.973 -10.701 5.907 1.00 93.56 186 ASN A C 1
ATOM 1436 O O . ASN A 1 186 ? 5.611 -10.983 6.924 1.00 93.56 186 ASN A O 1
ATOM 1440 N N . PHE A 1 187 ? 3.653 -10.567 5.883 1.00 95.38 187 PHE A N 1
ATOM 1441 C CA . PHE A 1 187 ? 2.776 -11.029 6.950 1.00 95.38 187 PHE A CA 1
ATOM 1442 C C . PHE A 1 187 ? 2.351 -12.475 6.689 1.00 95.38 187 PHE A C 1
ATOM 1444 O O . PHE A 1 187 ? 2.418 -12.951 5.559 1.00 95.38 187 PHE A O 1
ATOM 1451 N N . GLY A 1 188 ? 1.871 -13.171 7.712 1.00 93.19 188 GLY A N 1
ATOM 1452 C CA . GLY A 1 188 ? 1.272 -14.497 7.562 1.00 93.19 188 GLY A CA 1
ATOM 1453 C C . GLY A 1 188 ? 0.015 -14.660 8.403 1.00 93.19 188 GLY A C 1
ATOM 145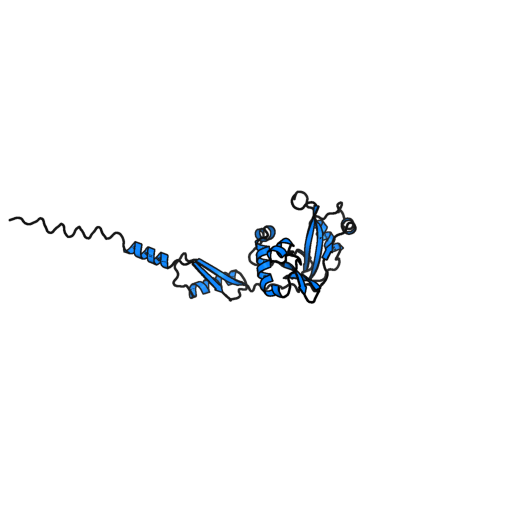4 O O . GLY A 1 188 ? -0.459 -13.716 9.033 1.00 93.19 188 GLY A O 1
ATOM 1455 N N . SER A 1 189 ? -0.514 -15.882 8.464 1.00 91.94 189 SER A N 1
ATOM 1456 C CA . SER A 1 189 ? -1.756 -16.181 9.196 1.00 91.94 189 SER A CA 1
ATOM 1457 C C . SER A 1 189 ? -1.730 -15.759 10.671 1.00 91.94 189 SER A C 1
ATOM 1459 O O . SER A 1 189 ? -2.765 -15.395 11.217 1.00 91.94 189 SER A O 1
ATOM 1461 N N . ALA A 1 190 ? -0.557 -15.766 11.313 1.00 92.81 190 ALA A N 1
ATOM 1462 C CA . ALA A 1 190 ? -0.393 -15.319 12.699 1.00 92.81 190 ALA A CA 1
ATOM 1463 C C . ALA A 1 190 ? -0.601 -13.801 12.886 1.00 92.81 190 ALA A C 1
ATOM 1465 O O . ALA A 1 190 ? -0.851 -13.347 13.999 1.00 92.81 190 ALA A O 1
ATOM 1466 N N . ASP A 1 191 ? -0.513 -13.019 11.809 1.00 94.31 191 ASP A N 1
ATOM 1467 C CA . ASP A 1 191 ? -0.624 -11.560 11.839 1.00 94.31 191 ASP A CA 1
ATOM 1468 C C . ASP A 1 191 ? -2.035 -11.056 11.545 1.00 94.31 191 ASP A C 1
ATOM 1470 O O . ASP A 1 191 ? -2.308 -9.877 11.758 1.00 94.31 191 ASP A O 1
ATOM 1474 N N . GLU A 1 192 ? -2.933 -11.921 11.062 1.00 88.62 192 GLU A N 1
ATOM 1475 C CA . GLU A 1 192 ? -4.232 -11.545 10.486 1.00 88.62 192 GLU A CA 1
ATOM 1476 C C . GLU A 1 192 ? -5.065 -10.652 11.423 1.00 88.62 192 GLU A C 1
ATOM 1478 O O . GLU A 1 192 ? -5.654 -9.659 10.983 1.00 88.62 192 GLU A O 1
ATOM 1483 N N . ALA A 1 193 ? -5.045 -10.964 12.725 1.00 87.81 193 ALA A N 1
ATOM 1484 C CA . ALA A 1 193 ? -5.736 -10.206 13.769 1.00 87.81 193 ALA A CA 1
ATOM 1485 C C . ALA A 1 193 ? -5.138 -8.806 14.009 1.00 87.81 193 ALA A C 1
ATOM 1487 O O . ALA A 1 193 ? -5.847 -7.891 14.421 1.00 87.81 193 ALA A O 1
ATOM 1488 N N . ASN A 1 194 ? -3.848 -8.623 13.721 1.00 90.75 194 ASN A N 1
ATOM 1489 C CA . ASN A 1 194 ? -3.094 -7.402 14.003 1.00 90.75 194 ASN A CA 1
ATOM 1490 C C . ASN A 1 194 ? -2.900 -6.504 12.771 1.00 90.75 194 ASN A C 1
ATOM 1492 O O . ASN A 1 194 ? -2.521 -5.343 12.931 1.00 90.75 194 ASN A O 1
ATOM 1496 N N . LEU A 1 195 ? -3.192 -6.995 11.557 1.00 90.88 195 LEU A N 1
ATOM 1497 C CA . LEU A 1 195 ? -2.978 -6.261 10.300 1.00 90.88 195 LEU A CA 1
ATOM 1498 C C . LEU A 1 195 ? -3.564 -4.844 10.329 1.00 90.88 195 LEU A C 1
ATOM 1500 O O . LEU A 1 195 ? -2.868 -3.889 9.996 1.00 90.88 195 LEU A O 1
ATOM 1504 N N . ASN A 1 196 ? -4.804 -4.682 10.800 1.00 88.38 196 ASN A N 1
ATOM 1505 C CA . ASN A 1 196 ? -5.440 -3.362 10.882 1.00 88.38 196 ASN A CA 1
ATOM 1506 C C . ASN A 1 196 ? -4.676 -2.409 11.815 1.00 88.38 196 ASN A C 1
ATOM 1508 O O . ASN A 1 196 ? -4.544 -1.225 11.516 1.00 88.38 196 ASN A O 1
ATOM 1512 N N . GLY A 1 197 ? -4.153 -2.918 12.935 1.00 89.06 197 GLY A N 1
ATOM 1513 C CA . GLY A 1 197 ? -3.343 -2.135 13.867 1.00 89.06 197 GLY A CA 1
ATOM 1514 C C . GLY A 1 197 ? -2.040 -1.653 13.227 1.00 89.06 197 GLY A C 1
ATOM 1515 O O . GLY A 1 197 ? -1.710 -0.467 13.318 1.00 89.06 197 GLY A O 1
ATOM 1516 N N . TYR A 1 198 ? -1.341 -2.541 12.515 1.00 95.31 198 TYR A N 1
ATOM 1517 C CA . TYR A 1 198 ? -0.131 -2.187 11.769 1.00 95.31 198 TYR A CA 1
ATOM 1518 C C . TYR A 1 198 ? -0.421 -1.147 10.686 1.00 95.31 198 TYR A C 1
ATOM 1520 O O . TYR A 1 198 ? 0.213 -0.095 10.658 1.00 95.31 198 TYR A O 1
ATOM 1528 N N . PHE A 1 199 ? -1.429 -1.384 9.849 1.00 94.12 199 PHE A N 1
ATOM 1529 C CA . PHE A 1 199 ? -1.773 -0.499 8.736 1.00 94.12 199 PHE A CA 1
ATOM 1530 C C . PHE A 1 199 ? -2.206 0.886 9.209 1.00 94.12 199 PHE A C 1
ATOM 1532 O O . PHE A 1 199 ? -1.728 1.888 8.684 1.00 94.12 199 PHE A O 1
ATOM 1539 N N . ASN A 1 200 ? -3.020 0.963 10.261 1.00 90.44 200 ASN A N 1
ATOM 1540 C CA . ASN A 1 200 ? -3.392 2.241 10.864 1.00 90.44 200 ASN A CA 1
ATOM 1541 C C . ASN A 1 200 ? -2.172 2.999 11.398 1.00 90.44 200 ASN A C 1
ATOM 1543 O O . ASN A 1 200 ? -2.111 4.221 11.285 1.00 90.44 200 ASN A O 1
ATOM 1547 N N . THR A 1 201 ? -1.200 2.288 11.970 1.00 93.38 201 THR A N 1
ATOM 1548 C CA . THR A 1 201 ? 0.047 2.893 12.454 1.00 93.38 201 THR A CA 1
ATOM 1549 C C . THR A 1 201 ? 0.867 3.445 11.289 1.00 93.38 201 THR A C 1
ATOM 1551 O O . THR A 1 201 ? 1.280 4.602 11.327 1.00 93.38 201 THR A O 1
ATOM 1554 N N . PHE A 1 202 ? 1.028 2.664 10.219 1.00 95.88 202 PHE A N 1
ATOM 1555 C CA . PHE A 1 202 ? 1.756 3.058 9.012 1.00 95.88 202 PHE A CA 1
ATOM 1556 C C . PHE A 1 202 ? 1.151 4.297 8.352 1.00 95.88 202 PHE A C 1
ATOM 1558 O O . PHE A 1 202 ? 1.853 5.286 8.151 1.00 95.88 202 PHE A O 1
ATOM 1565 N N . LEU A 1 203 ? -0.160 4.279 8.102 1.00 93.31 203 LEU A N 1
ATOM 1566 C CA . LEU A 1 203 ? -0.884 5.384 7.471 1.00 93.31 203 LEU A CA 1
ATOM 1567 C C . LEU A 1 203 ? -0.815 6.673 8.302 1.00 93.31 203 LEU A C 1
ATOM 1569 O O . LEU A 1 203 ? -0.672 7.750 7.735 1.00 93.31 203 LEU A O 1
ATOM 1573 N N . LYS A 1 204 ? -0.884 6.579 9.638 1.00 90.38 204 LYS A N 1
ATOM 1574 C CA . LYS A 1 204 ? -0.746 7.744 10.532 1.00 90.38 204 LYS A CA 1
ATOM 1575 C C . LYS A 1 204 ? 0.677 8.295 10.569 1.00 90.38 204 LYS A C 1
ATOM 1577 O O . LYS A 1 204 ? 0.852 9.497 10.733 1.00 90.38 204 LYS A O 1
ATOM 1582 N N . SER A 1 205 ? 1.678 7.423 10.457 1.00 93.25 205 SER A N 1
ATOM 1583 C CA . SER A 1 205 ? 3.089 7.823 10.454 1.00 93.25 205 SER A CA 1
ATOM 1584 C C . SER A 1 205 ? 3.545 8.436 9.127 1.00 93.25 205 SER A C 1
ATOM 1586 O O . SER A 1 205 ? 4.551 9.140 9.087 1.00 93.25 205 SER A O 1
ATOM 1588 N N . ASP A 1 206 ? 2.815 8.180 8.042 1.00 93.12 206 ASP A N 1
ATOM 1589 C CA . ASP A 1 206 ? 3.135 8.693 6.719 1.00 93.12 206 ASP A CA 1
ATOM 1590 C C . ASP A 1 206 ? 2.591 10.114 6.538 1.00 93.12 206 ASP A C 1
ATOM 1592 O O . ASP A 1 206 ? 1.384 10.329 6.412 1.00 93.12 206 ASP A O 1
ATOM 1596 N N . ALA A 1 207 ? 3.492 11.097 6.488 1.00 90.56 207 ALA A N 1
ATOM 1597 C CA . ALA A 1 207 ? 3.124 12.504 6.354 1.00 90.56 207 ALA A CA 1
ATOM 1598 C C . ALA A 1 207 ? 2.320 12.803 5.075 1.00 90.56 207 ALA A C 1
ATOM 1600 O O . ALA A 1 207 ? 1.456 13.678 5.095 1.00 90.56 207 ALA A O 1
ATOM 1601 N N . SER A 1 208 ? 2.555 12.074 3.978 1.00 87.44 208 SER A N 1
ATOM 1602 C CA . SER A 1 208 ? 1.824 12.284 2.720 1.00 87.44 208 SER A CA 1
ATOM 1603 C C . SER A 1 208 ? 0.362 11.840 2.821 1.00 87.44 208 SER A C 1
ATOM 1605 O O . SER A 1 208 ? -0.533 12.460 2.240 1.00 87.44 208 SER A O 1
ATOM 1607 N N . VAL A 1 209 ? 0.105 10.799 3.617 1.00 90.69 209 VAL A N 1
ATOM 1608 C CA . VAL A 1 209 ? -1.243 10.315 3.915 1.00 90.69 209 VAL A CA 1
ATOM 1609 C C . VAL A 1 209 ? -1.896 11.208 4.964 1.00 90.69 209 VAL A C 1
ATOM 1611 O O . VAL A 1 209 ? -2.989 11.721 4.732 1.00 90.69 209 VAL A O 1
ATOM 1614 N N . ALA A 1 210 ? -1.219 11.442 6.088 1.00 87.50 210 ALA A N 1
ATOM 1615 C CA . ALA A 1 210 ? -1.751 12.204 7.212 1.00 87.50 210 ALA A CA 1
ATOM 1616 C C . ALA A 1 210 ? -2.119 13.648 6.833 1.00 87.50 210 ALA A C 1
ATOM 1618 O O . ALA A 1 210 ? -3.135 14.155 7.300 1.00 87.50 210 ALA A O 1
ATOM 1619 N N . ALA A 1 211 ? -1.353 14.291 5.945 1.00 89.06 211 ALA A N 1
ATOM 1620 C CA . ALA A 1 211 ? -1.620 15.663 5.508 1.00 89.06 211 ALA A CA 1
ATOM 1621 C C . ALA A 1 211 ? -2.916 15.822 4.692 1.00 89.06 211 ALA A C 1
ATOM 1623 O O . ALA A 1 211 ? -3.437 16.930 4.586 1.00 89.06 211 ALA A O 1
ATOM 1624 N N . THR A 1 212 ? -3.428 14.742 4.093 1.00 86.81 212 THR A N 1
ATOM 1625 C CA . THR A 1 212 ? -4.604 14.787 3.204 1.00 86.81 212 THR A CA 1
ATOM 1626 C C . THR A 1 212 ? -5.805 14.012 3.734 1.00 86.81 212 THR A C 1
ATOM 1628 O O . THR A 1 212 ? -6.895 14.141 3.175 1.00 86.81 212 THR A O 1
ATOM 1631 N N . ALA A 1 213 ? -5.619 13.229 4.800 1.00 86.19 213 ALA A N 1
ATOM 1632 C CA . ALA A 1 213 ? -6.639 12.354 5.354 1.00 86.19 213 ALA A CA 1
ATOM 1633 C C . ALA A 1 213 ? -7.820 13.141 5.934 1.00 86.19 213 ALA A C 1
ATOM 1635 O O . ALA A 1 213 ? -7.659 14.038 6.765 1.00 86.19 213 ALA A O 1
ATOM 1636 N N . LYS A 1 214 ? -9.028 12.754 5.529 1.00 79.88 214 LYS A N 1
ATOM 1637 C CA . LYS A 1 214 ? -10.291 13.268 6.054 1.00 79.88 214 LYS A CA 1
ATOM 1638 C C . LYS A 1 214 ? -11.067 12.163 6.747 1.00 79.88 214 LYS A C 1
ATOM 1640 O O . LYS A 1 214 ? -10.921 10.973 6.475 1.00 79.88 214 LYS A O 1
ATOM 1645 N N . VAL A 1 215 ? -11.934 12.581 7.658 1.00 72.50 215 VAL A N 1
ATOM 1646 C CA . VAL A 1 215 ? -12.892 11.681 8.292 1.00 72.50 215 VAL A CA 1
ATOM 1647 C C . VAL A 1 215 ? -13.747 10.999 7.219 1.00 72.50 215 VAL A C 1
ATOM 1649 O O . VAL A 1 215 ? -14.376 11.674 6.410 1.00 72.50 215 VAL A O 1
ATOM 1652 N N . GLY A 1 216 ? -13.787 9.666 7.249 1.00 70.19 216 GLY A N 1
ATOM 1653 C CA . GLY A 1 216 ? -14.513 8.853 6.270 1.00 70.19 216 GLY A CA 1
ATOM 1654 C C . GLY A 1 216 ? -13.683 8.425 5.057 1.00 70.19 216 GLY A C 1
ATOM 1655 O O . GLY A 1 216 ? -14.174 7.620 4.267 1.00 70.19 216 GLY A O 1
ATOM 1656 N N . ASP A 1 217 ? -12.438 8.894 4.920 1.00 75.81 217 ASP A N 1
ATOM 1657 C CA . ASP A 1 217 ? -11.545 8.414 3.869 1.00 75.81 217 ASP A CA 1
ATOM 1658 C C . ASP A 1 217 ? -11.211 6.935 4.076 1.00 75.81 217 ASP A C 1
ATOM 1660 O O . ASP A 1 217 ? -10.799 6.504 5.154 1.00 75.81 217 ASP A O 1
ATOM 1664 N N . ILE A 1 218 ? -11.331 6.166 2.997 1.00 77.25 218 ILE A N 1
ATOM 1665 C CA . ILE A 1 218 ? -10.888 4.776 2.942 1.00 77.25 218 ILE A CA 1
ATOM 1666 C C . ILE A 1 218 ? -9.531 4.749 2.243 1.00 77.25 218 ILE A C 1
ATOM 1668 O O . ILE A 1 218 ? -9.375 5.261 1.131 1.00 77.25 218 ILE A O 1
ATOM 1672 N N . LYS A 1 219 ? -8.540 4.137 2.893 1.00 85.50 219 LYS A N 1
ATOM 1673 C CA . LYS A 1 219 ? -7.228 3.862 2.306 1.00 85.50 219 LYS A CA 1
ATOM 1674 C C . LYS A 1 219 ? -7.034 2.361 2.213 1.00 85.50 219 LYS A C 1
ATOM 1676 O O . LYS A 1 219 ? -6.973 1.686 3.232 1.00 85.50 219 LYS A O 1
ATOM 1681 N N . TYR A 1 220 ? -6.908 1.879 0.985 1.00 87.19 220 TYR A N 1
ATOM 1682 C CA . TYR A 1 220 ? -6.521 0.503 0.723 1.00 87.19 220 TYR A CA 1
ATOM 1683 C C . TYR A 1 220 ? -5.023 0.337 0.939 1.00 87.19 220 TYR A C 1
ATOM 1685 O O . TYR A 1 220 ? -4.230 1.179 0.498 1.00 87.19 220 TYR A O 1
ATOM 1693 N N . VAL A 1 221 ? -4.650 -0.757 1.594 1.00 91.81 221 VAL A N 1
ATOM 1694 C CA . VAL A 1 221 ? -3.267 -1.085 1.925 1.00 91.81 221 VAL A CA 1
ATOM 1695 C C . VAL A 1 221 ? -2.872 -2.387 1.253 1.00 91.81 221 VAL A C 1
ATOM 1697 O O . VAL A 1 221 ? -3.448 -3.439 1.500 1.00 91.81 221 VAL A O 1
ATOM 1700 N N . SER A 1 222 ? -1.867 -2.293 0.395 1.00 92.50 222 SER A N 1
ATOM 1701 C CA . SER A 1 222 ? -1.237 -3.381 -0.332 1.00 92.50 222 SER A CA 1
ATOM 1702 C C . SER A 1 222 ? -0.070 -3.944 0.473 1.00 92.50 222 SER A C 1
ATOM 1704 O O . SER A 1 222 ? 0.854 -3.211 0.835 1.00 92.50 222 SER A O 1
ATOM 1706 N N . TYR A 1 223 ? -0.087 -5.251 0.720 1.00 92.94 223 TYR A N 1
ATOM 1707 C CA . TYR A 1 223 ? 0.936 -5.949 1.494 1.00 92.94 223 TYR A CA 1
ATOM 1708 C C . TYR A 1 223 ? 1.213 -7.358 0.962 1.00 92.94 223 TYR A C 1
ATOM 1710 O O . TYR A 1 223 ? 0.367 -8.024 0.369 1.00 92.94 223 TYR A O 1
ATOM 1718 N N . THR A 1 224 ? 2.427 -7.812 1.221 1.00 92.31 224 THR A N 1
ATOM 1719 C CA . THR A 1 224 ? 2.936 -9.142 0.952 1.00 92.31 224 THR A CA 1
ATOM 1720 C C . THR A 1 224 ? 2.452 -10.081 2.051 1.00 92.31 224 THR A C 1
ATOM 1722 O O . THR A 1 224 ? 2.641 -9.813 3.241 1.00 92.31 224 THR A O 1
ATOM 1725 N N . PHE A 1 225 ? 1.847 -11.197 1.662 1.00 90.94 225 PHE A N 1
ATOM 1726 C CA . PHE A 1 225 ? 1.303 -12.193 2.575 1.00 90.94 225 PHE A CA 1
ATOM 1727 C C . PHE A 1 225 ? 1.762 -13.598 2.197 1.00 90.94 225 PHE A C 1
ATOM 1729 O O . PHE A 1 225 ? 1.600 -14.020 1.053 1.00 90.94 225 PHE A O 1
ATOM 1736 N N . PHE A 1 226 ? 2.304 -14.337 3.155 1.00 90.88 226 PHE A N 1
ATOM 1737 C CA . PHE A 1 226 ? 2.730 -15.716 2.984 1.00 90.88 226 PHE A CA 1
ATOM 1738 C C . PHE A 1 226 ? 1.667 -16.680 3.516 1.00 90.88 226 PHE A C 1
ATOM 1740 O O . PHE A 1 226 ? 1.321 -16.671 4.699 1.00 90.88 226 PHE A O 1
ATOM 1747 N N . ALA A 1 227 ? 1.154 -17.538 2.637 1.00 87.88 227 ALA A N 1
ATOM 1748 C CA . ALA A 1 227 ? 0.210 -18.594 2.986 1.00 87.88 227 ALA A CA 1
ATOM 1749 C C . ALA A 1 227 ? 0.332 -19.786 2.041 1.00 87.88 227 ALA A C 1
ATOM 1751 O O . ALA A 1 227 ? 0.618 -19.632 0.858 1.00 87.88 227 ALA A O 1
ATOM 1752 N N . SER A 1 228 ? 0.059 -20.993 2.538 1.00 86.88 228 SER A N 1
ATOM 1753 C CA . SER A 1 228 ? 0.060 -22.213 1.713 1.00 86.88 228 SER A CA 1
ATOM 1754 C C . SER A 1 228 ? 1.332 -22.358 0.857 1.00 86.88 228 SER A C 1
ATOM 1756 O O . SER A 1 228 ? 1.260 -22.654 -0.336 1.00 86.88 228 SER A O 1
ATOM 1758 N N . SER A 1 229 ? 2.492 -22.070 1.459 1.00 85.00 229 SER A N 1
ATOM 1759 C CA . SER A 1 229 ? 3.815 -22.118 0.815 1.00 85.00 229 SER A CA 1
ATOM 1760 C C . SER A 1 229 ? 3.997 -21.184 -0.387 1.00 85.00 229 SER A C 1
ATOM 1762 O O . SER A 1 229 ? 4.875 -21.406 -1.219 1.00 85.00 229 SER A O 1
ATOM 1764 N N . LYS A 1 230 ? 3.176 -20.137 -0.496 1.00 84.50 230 LYS A N 1
ATOM 1765 C CA . LYS A 1 230 ? 3.250 -19.126 -1.551 1.00 84.50 230 LYS A CA 1
ATOM 1766 C C . LYS A 1 230 ? 3.170 -17.730 -0.955 1.00 84.50 230 LYS A C 1
ATOM 1768 O O . LYS A 1 230 ? 2.523 -17.507 0.068 1.00 84.50 230 LYS A O 1
ATOM 1773 N N . THR A 1 231 ? 3.805 -16.794 -1.640 1.00 86.00 231 THR A N 1
ATOM 1774 C CA . THR A 1 231 ? 3.703 -15.369 -1.346 1.00 86.00 231 THR A CA 1
ATOM 1775 C C . THR A 1 231 ? 2.682 -14.745 -2.284 1.00 86.00 231 THR A C 1
ATOM 1777 O O . THR A 1 231 ? 2.675 -15.042 -3.474 1.00 86.00 231 THR A O 1
ATOM 1780 N N . TYR A 1 232 ? 1.825 -13.891 -1.741 1.00 84.88 232 TYR A N 1
ATOM 1781 C CA . TYR A 1 232 ? 0.789 -13.163 -2.462 1.00 84.88 232 TYR A CA 1
ATOM 1782 C C . TYR A 1 232 ? 0.940 -11.675 -2.193 1.00 84.88 232 TYR A C 1
ATOM 1784 O O . TYR A 1 232 ? 1.357 -11.290 -1.101 1.00 84.88 232 TYR A O 1
ATOM 1792 N N . GLN A 1 233 ? 0.499 -10.846 -3.135 1.00 88.06 233 GLN A N 1
ATOM 1793 C CA . GLN A 1 233 ? 0.130 -9.477 -2.802 1.00 88.06 233 GLN A CA 1
ATOM 1794 C C . GLN A 1 233 ? -1.364 -9.430 -2.477 1.00 88.06 233 GLN A C 1
ATOM 1796 O O . GLN A 1 233 ? -2.190 -9.864 -3.280 1.00 88.06 233 GLN A O 1
ATOM 1801 N N . ARG A 1 234 ? -1.714 -8.880 -1.318 1.00 86.75 234 ARG A N 1
ATOM 1802 C CA . ARG A 1 234 ? -3.094 -8.685 -0.866 1.00 86.75 234 ARG A CA 1
ATOM 1803 C C . ARG A 1 234 ? -3.398 -7.210 -0.660 1.00 86.75 234 ARG A C 1
ATOM 1805 O O . ARG A 1 234 ? -2.483 -6.409 -0.486 1.00 86.75 234 ARG A O 1
ATOM 1812 N N . ILE A 1 235 ? -4.687 -6.879 -0.658 1.00 86.31 235 ILE A N 1
ATOM 1813 C CA . ILE A 1 235 ? -5.208 -5.568 -0.266 1.00 86.31 235 ILE A CA 1
ATOM 1814 C C . ILE A 1 235 ? -6.091 -5.739 0.968 1.00 86.31 235 ILE A C 1
ATOM 1816 O O . ILE A 1 235 ? -6.802 -6.733 1.076 1.00 86.31 235 ILE A O 1
ATOM 1820 N N . LYS A 1 236 ? -6.048 -4.781 1.893 1.00 83.44 236 LYS A N 1
ATOM 1821 C CA . LYS A 1 236 ? -6.998 -4.656 3.003 1.00 83.44 236 LYS 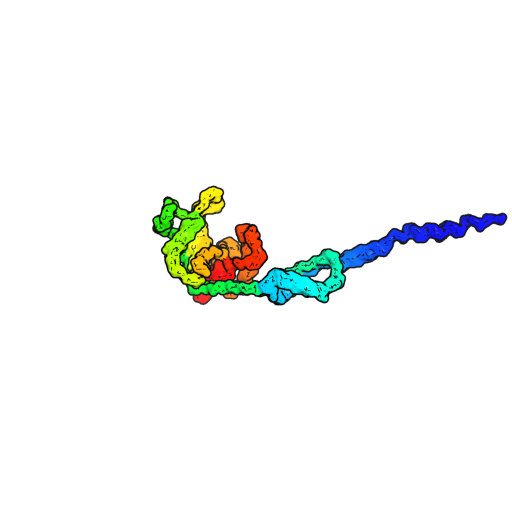A CA 1
ATOM 1822 C C . LYS A 1 236 ? -7.485 -3.220 3.127 1.00 83.44 236 LYS A C 1
ATOM 1824 O O . LYS A 1 236 ? -6.710 -2.308 2.748 1.00 83.44 236 LYS A O 1
#

Foldseek 3Di:
DDPPPDPPPPVVVVPPPPPPPPVVVVVVVLVVQAEEEEEEDADEAQFVVSVVVVVVVVCCVPNVSHDPNHHYHYHYHYPNPPPPQPWQPDQDQEDEDDPVLQVPQPPRPDQEDEPVSVQSSVCVVCVPDDAQDKHWYWGQYDDPPDPPRHGDIDTWMWTQHPNDTDTAAEQDQVLCVVVVNPPPQAAEPVCPVPVVVSVVVVQCPDPVNVVPDDGSDDGKYWGWYDDPNGIHITID

Sequence (236 aa):
MKKTLLYLMAIVAVVFASCDPLDKTYDEIESNYKKDVTLSITTNYPSVAAANTGIAATLNSSYSQLGEGSRAYVTYNSSLTTIKPADSLLANIAYTVTDADYALINGNQFKNFSSSKFMQFLNTKYPTPVENQLAVISYVYFQSGVTTSAGAPVTETYIFMKGEWMKVYHVSQAQYISAGKLTVFNFGSADEANLNGYFNTFLKSDASVAATAKVGDIKYVSYTFFASSKTYQRIK

Secondary structure (DSSP, 8-state):
----SSSSSSSGGGSSS-S-HHHHHHHHHHHHH--EEEEEEEEEESSHHHHHHHHHHHHHHH-TTPPTT-EEEEEEEE------PPPP--S--EEEPPHHHHHHSTT--SSSB-HHHHHHHHHHH-SSPPTT-EEEEEEEB--TT-TTSTT-EEEEEEEEETTEEEEEEEPPHHHHHHTT-TTT--EEGGGTTTHHHHHHHHHHH-HHHHTT--TT----EEEEEEETTEEEEEE-

pLDDT: mean 80.51, std 15.72, range [38.84, 96.81]